Protein AF-A0A1F7LCF8-F1 (afdb_monomer)

Sequence (202 aa):
MRGAPRGGRGLGLRTGTALGVLGGIAIGLCLVAPVVAEPRGAYEELIQAPLRRLLAPCLLMAEQCQARGEHEATCRPRVERCIRDIEEQAKEQALREMEKEDPGARRTMEAIEAQSACTQGILDCIRAAPEQDRPRAFGPCVTAARTCPLGPPGSGPSNCCPRACIEAFQVLAQQGTDAQEAFARVFLRDPGCFPGVPRPPR

Secondary structure (DSSP, 8-state):
-----------------SSSSHHHHHHHTSTT--S--S-HHHHHHHHHHHHHHHHHHHHHHHHHHHHTT--HHHHHHHHHHHHHHHHHHHHHHHHHHHHHH-TTHHHHHHHHHHHHHHHHHHHHHHHHS-GGGHHHHHHHHHHHSPBPPSSSTT-S-SS-B-HHHHHHHHHHHHTT--HHHHHIIIIII-GGGSTTSPPPP-

Radius of gyration: 26.49 Å; Cα contacts (8 Å, |Δi|>4): 139; chains: 1; bounding box: 103×37×55 Å

Mean predicted aligned error: 14.31 Å

pLDDT: mean 75.73, std 20.04, range [36.0, 97.38]

Structure (mmCIF, N/CA/C/O backbone):
data_AF-A0A1F7LCF8-F1
#
_entry.id   AF-A0A1F7LCF8-F1
#
loop_
_atom_site.group_PDB
_atom_site.id
_atom_site.type_symbol
_atom_site.label_atom_id
_atom_site.label_alt_id
_atom_site.label_comp_id
_atom_site.label_asym_id
_atom_site.label_entity_id
_atom_site.label_seq_id
_atom_site.pdbx_PDB_ins_code
_atom_site.Cartn_x
_atom_site.Cartn_y
_atom_site.Cartn_z
_atom_site.occupancy
_atom_site.B_iso_or_equiv
_atom_site.auth_seq_id
_atom_site.auth_comp_id
_atom_site.auth_asym_id
_atom_site.auth_atom_id
_atom_site.pdbx_PDB_model_num
ATOM 1 N N . MET A 1 1 ? 84.976 5.941 -0.583 1.00 39.41 1 MET A N 1
ATOM 2 C CA . MET A 1 1 ? 84.734 4.648 -1.266 1.00 39.41 1 MET A CA 1
ATOM 3 C C . MET A 1 1 ? 83.239 4.354 -1.155 1.00 39.41 1 MET A C 1
ATOM 5 O O . MET A 1 1 ? 82.750 4.302 -0.043 1.00 39.41 1 MET A O 1
ATOM 9 N N . ARG A 1 2 ? 82.474 4.648 -2.214 1.00 43.50 2 ARG A N 1
ATOM 10 C CA . ARG A 1 2 ? 81.802 3.705 -3.143 1.00 43.50 2 ARG A CA 1
ATOM 11 C C . ARG A 1 2 ? 80.577 2.965 -2.568 1.00 43.50 2 ARG A C 1
ATOM 13 O O . ARG A 1 2 ? 80.732 2.071 -1.752 1.00 43.50 2 ARG A O 1
ATOM 20 N N . GLY A 1 3 ? 79.424 3.264 -3.184 1.00 40.00 3 GLY A N 1
ATOM 21 C CA . GLY A 1 3 ? 78.274 2.369 -3.400 1.00 40.00 3 GLY A CA 1
ATOM 22 C C . GLY A 1 3 ? 77.046 2.691 -2.542 1.00 40.00 3 GLY A C 1
ATOM 23 O O . GLY A 1 3 ? 77.188 2.936 -1.357 1.00 40.00 3 GLY A O 1
ATOM 24 N N . ALA A 1 4 ? 75.803 2.689 -3.018 1.00 42.94 4 ALA A N 1
ATOM 25 C CA . ALA A 1 4 ? 75.164 2.582 -4.335 1.00 42.94 4 ALA A CA 1
ATOM 26 C C . ALA A 1 4 ? 73.657 2.900 -4.098 1.00 42.94 4 ALA A C 1
ATOM 28 O O . ALA A 1 4 ? 73.191 2.749 -2.965 1.00 42.94 4 ALA A O 1
ATOM 29 N N . PRO A 1 5 ? 72.874 3.332 -5.104 1.00 58.50 5 PRO A N 1
ATOM 30 C CA . PRO A 1 5 ? 71.493 3.779 -4.915 1.00 58.50 5 PRO A CA 1
ATOM 31 C C . PRO A 1 5 ? 70.491 2.611 -4.951 1.00 58.50 5 PRO A C 1
ATOM 33 O O . PRO A 1 5 ? 70.657 1.665 -5.718 1.00 58.50 5 PRO A O 1
ATOM 36 N N . ARG A 1 6 ? 69.407 2.695 -4.169 1.00 56.59 6 ARG A N 1
ATOM 37 C CA . ARG A 1 6 ? 68.248 1.790 -4.267 1.00 56.59 6 ARG A CA 1
ATOM 38 C C . ARG A 1 6 ? 67.059 2.529 -4.877 1.00 56.59 6 ARG A C 1
ATOM 40 O O . ARG A 1 6 ? 66.351 3.253 -4.187 1.00 56.59 6 ARG A O 1
ATOM 47 N N . GLY A 1 7 ? 66.852 2.326 -6.177 1.00 46.94 7 GLY A N 1
ATOM 48 C CA . GLY A 1 7 ? 65.593 2.607 -6.864 1.00 46.94 7 GLY A CA 1
ATOM 49 C C . GLY A 1 7 ? 64.784 1.317 -6.992 1.00 46.94 7 GLY A C 1
ATOM 50 O O . GLY A 1 7 ? 65.202 0.400 -7.693 1.00 46.94 7 GLY A O 1
ATOM 51 N N . GLY A 1 8 ? 63.645 1.239 -6.305 1.00 46.03 8 GLY A N 1
ATOM 52 C CA . GLY A 1 8 ? 62.677 0.152 -6.436 1.00 46.03 8 GLY A CA 1
ATOM 53 C C . GLY A 1 8 ? 61.446 0.641 -7.190 1.00 46.03 8 GLY A C 1
ATOM 54 O O . GLY A 1 8 ? 60.624 1.358 -6.629 1.00 46.03 8 GLY A O 1
ATOM 55 N N . ARG A 1 9 ? 61.327 0.264 -8.466 1.00 44.09 9 ARG A N 1
ATOM 56 C CA . ARG A 1 9 ? 60.089 0.381 -9.246 1.00 44.09 9 ARG A CA 1
ATOM 57 C C . ARG A 1 9 ? 59.198 -0.811 -8.900 1.00 44.09 9 ARG A C 1
ATOM 59 O O . ARG A 1 9 ? 59.500 -1.931 -9.297 1.00 44.09 9 ARG A O 1
ATOM 66 N N . GLY A 1 10 ? 58.116 -0.568 -8.167 1.00 40.91 10 GLY A N 1
ATOM 67 C CA . GLY A 1 10 ? 57.021 -1.522 -8.014 1.00 40.91 10 GLY A CA 1
ATOM 68 C C . GLY A 1 10 ? 56.043 -1.376 -9.176 1.00 40.91 10 GLY A C 1
ATOM 69 O O . GLY A 1 10 ? 55.250 -0.442 -9.196 1.00 40.91 10 GLY A O 1
ATOM 70 N N . LEU A 1 11 ? 56.123 -2.287 -10.146 1.00 48.28 11 LEU A N 1
ATOM 71 C CA . LEU A 1 11 ? 55.054 -2.573 -11.102 1.00 48.28 11 LEU A CA 1
ATOM 72 C C . LEU A 1 11 ? 54.145 -3.621 -10.462 1.00 48.28 11 LEU A C 1
ATOM 74 O O . LEU A 1 11 ? 54.564 -4.751 -10.223 1.00 48.28 11 LEU A O 1
ATOM 78 N N . GLY A 1 12 ? 52.905 -3.247 -10.183 1.00 44.41 12 GLY A N 1
ATOM 79 C CA . GLY A 1 12 ? 51.874 -4.167 -9.735 1.00 44.41 12 GLY A CA 1
ATOM 80 C C . GLY A 1 12 ? 50.502 -3.540 -9.920 1.00 44.41 12 GLY A C 1
ATOM 81 O O . GLY A 1 12 ? 50.365 -2.337 -9.725 1.00 44.41 12 GLY A O 1
ATOM 82 N N . LEU A 1 13 ? 49.520 -4.395 -10.233 1.00 41.12 13 LEU A N 1
ATOM 83 C CA . LEU A 1 13 ? 48.078 -4.137 -10.374 1.00 41.12 13 LEU A CA 1
ATOM 84 C C . LEU A 1 13 ? 47.678 -3.535 -11.739 1.00 41.12 13 LEU A C 1
ATOM 86 O O . LEU A 1 13 ? 48.217 -2.525 -12.155 1.00 41.12 13 LEU A O 1
ATOM 90 N N . ARG A 1 14 ? 46.706 -4.050 -12.500 1.00 40.97 14 ARG A N 1
ATOM 91 C CA . ARG A 1 14 ? 45.606 -4.992 -12.235 1.00 40.97 14 ARG A CA 1
ATOM 92 C C . ARG A 1 14 ? 45.087 -5.489 -13.592 1.00 40.97 14 ARG A C 1
ATOM 94 O O . ARG A 1 14 ? 44.523 -4.709 -14.348 1.00 40.97 14 ARG A O 1
ATOM 101 N N . THR A 1 15 ? 45.213 -6.778 -13.879 1.00 48.81 15 THR A N 1
ATOM 102 C CA . THR A 1 15 ? 44.327 -7.466 -14.827 1.00 48.81 15 THR A CA 1
ATOM 103 C C . THR A 1 15 ? 43.328 -8.249 -13.997 1.00 48.81 15 THR A C 1
ATOM 105 O O . THR A 1 15 ? 43.691 -9.245 -13.378 1.00 48.81 15 THR A O 1
ATOM 108 N N . GLY A 1 16 ? 42.087 -7.780 -13.938 1.00 49.88 16 GLY A N 1
ATOM 109 C CA . GLY A 1 16 ? 41.020 -8.541 -13.304 1.00 49.88 16 GLY A CA 1
ATOM 110 C C . GLY A 1 16 ? 39.904 -7.659 -12.785 1.00 49.88 16 GLY A C 1
ATOM 111 O O . GLY A 1 16 ? 39.959 -7.266 -11.631 1.00 49.88 16 GLY A O 1
ATOM 112 N N . THR A 1 17 ? 38.918 -7.389 -13.643 1.00 51.56 17 THR A N 1
ATOM 113 C CA . THR A 1 17 ? 37.492 -7.236 -13.293 1.00 51.56 17 THR A CA 1
ATOM 114 C C . THR A 1 17 ? 36.702 -6.955 -14.573 1.00 51.56 17 THR A C 1
ATOM 116 O O . THR A 1 17 ? 36.434 -5.810 -14.910 1.00 5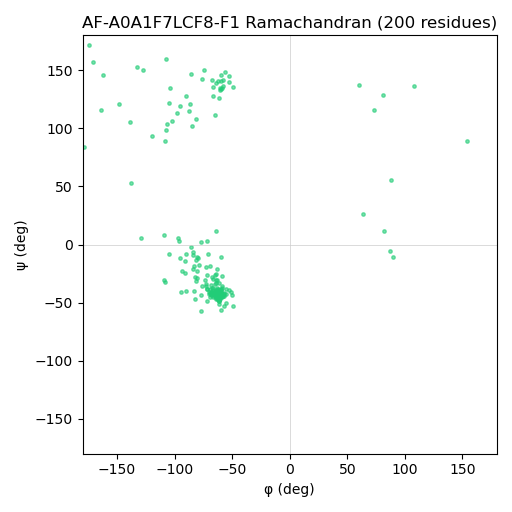1.56 17 THR A O 1
ATOM 119 N N . ALA A 1 18 ? 36.329 -8.008 -15.303 1.00 45.81 18 ALA A N 1
ATOM 120 C CA . ALA A 1 18 ? 35.316 -7.916 -16.365 1.00 45.81 18 ALA A CA 1
ATOM 121 C C . ALA A 1 18 ? 34.203 -8.977 -16.231 1.00 45.81 18 ALA A C 1
ATOM 123 O O . ALA A 1 18 ? 33.326 -9.057 -17.079 1.00 45.81 18 ALA A O 1
ATOM 124 N N . LEU A 1 19 ? 34.191 -9.768 -15.149 1.00 46.84 19 LEU A N 1
ATOM 125 C CA . LEU A 1 19 ? 33.213 -10.849 -14.933 1.00 46.84 19 LEU A CA 1
ATOM 126 C C . LEU A 1 19 ? 32.185 -10.565 -13.818 1.00 46.84 19 LEU A C 1
ATOM 128 O O . LEU A 1 19 ? 31.406 -11.442 -13.471 1.00 46.84 19 LEU A O 1
ATOM 132 N N . GLY A 1 20 ? 32.143 -9.348 -13.261 1.00 42.94 20 GLY A N 1
ATOM 133 C CA . GLY A 1 20 ? 31.268 -9.021 -12.122 1.00 42.94 20 GLY A CA 1
ATOM 134 C C . GLY A 1 20 ? 29.869 -8.484 -12.458 1.00 42.94 20 GLY A C 1
ATOM 135 O O . GLY A 1 20 ? 29.022 -8.429 -11.575 1.00 42.94 20 GLY A O 1
ATOM 136 N N . VAL A 1 21 ? 29.600 -8.069 -13.701 1.00 51.34 21 VAL A N 1
ATOM 137 C CA . VAL A 1 21 ? 28.415 -7.230 -13.996 1.00 51.34 21 VAL A CA 1
ATOM 138 C C . VAL A 1 21 ? 27.166 -8.045 -14.361 1.00 51.34 21 VAL A C 1
ATOM 140 O O . VAL A 1 21 ? 26.052 -7.609 -14.090 1.00 51.34 21 VAL A O 1
ATOM 143 N N . LEU A 1 22 ? 27.315 -9.275 -14.866 1.00 45.09 22 LEU A N 1
ATOM 144 C CA . LEU A 1 22 ? 26.160 -10.130 -15.185 1.00 45.09 22 LEU A CA 1
ATOM 145 C C . LEU A 1 22 ? 25.540 -10.819 -13.953 1.00 45.09 22 LEU A C 1
ATOM 147 O O . LEU A 1 22 ? 24.391 -11.243 -14.007 1.00 45.09 22 LEU A O 1
ATOM 151 N N . GLY A 1 23 ? 26.255 -10.887 -12.824 1.00 41.41 23 GLY A N 1
ATOM 152 C CA . GLY A 1 23 ? 25.745 -11.503 -11.592 1.00 41.41 23 GLY A CA 1
ATOM 153 C C . GLY A 1 23 ? 24.809 -10.610 -10.768 1.00 41.41 23 GLY A C 1
ATOM 154 O O . GLY A 1 23 ? 23.999 -11.122 -10.005 1.00 41.41 23 GLY A O 1
ATOM 155 N N . GLY A 1 24 ? 24.886 -9.282 -10.917 1.00 41.44 24 GLY A N 1
ATOM 156 C CA . GLY A 1 24 ? 24.138 -8.343 -10.069 1.00 41.44 24 GLY A CA 1
ATOM 157 C C . GLY A 1 24 ? 22.675 -8.137 -10.472 1.00 41.44 24 GLY A C 1
ATOM 158 O O . GLY A 1 24 ? 21.825 -7.928 -9.612 1.00 41.44 24 GLY A O 1
ATOM 159 N N . ILE A 1 25 ? 22.358 -8.237 -11.766 1.00 46.62 25 ILE A N 1
ATOM 160 C CA . ILE A 1 25 ? 21.005 -7.951 -12.279 1.00 46.62 25 ILE A CA 1
ATOM 161 C C . ILE A 1 25 ? 20.057 -9.145 -12.062 1.00 46.62 25 ILE A C 1
ATOM 163 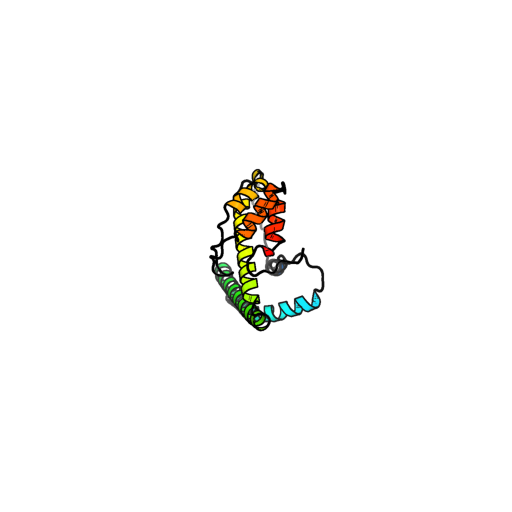O O . ILE A 1 25 ? 18.868 -8.952 -11.823 1.00 46.62 25 ILE A O 1
ATOM 167 N N . ALA A 1 26 ? 20.577 -10.377 -12.030 1.00 43.44 26 ALA A N 1
ATOM 168 C CA . ALA A 1 26 ? 19.773 -11.574 -11.759 1.00 43.44 26 ALA A CA 1
ATOM 169 C C . ALA A 1 26 ? 19.310 -11.684 -10.289 1.00 43.44 26 ALA A C 1
ATOM 171 O O . ALA A 1 26 ? 18.271 -12.278 -10.009 1.00 43.44 26 ALA A O 1
ATOM 172 N N . ILE A 1 27 ? 20.047 -11.089 -9.344 1.00 47.47 27 ILE A N 1
ATOM 173 C CA . ILE A 1 27 ? 19.751 -11.196 -7.905 1.00 47.47 27 ILE A CA 1
ATOM 174 C C . ILE A 1 27 ? 18.669 -10.187 -7.476 1.00 47.47 27 ILE A C 1
ATOM 176 O O . ILE A 1 27 ? 17.884 -10.474 -6.573 1.00 47.47 27 ILE A O 1
ATOM 180 N N . GLY A 1 28 ? 18.555 -9.045 -8.165 1.00 40.22 28 GLY A N 1
ATOM 181 C CA . GLY A 1 28 ? 17.543 -8.023 -7.871 1.00 40.22 28 GLY A CA 1
ATOM 182 C C . GLY A 1 28 ? 16.098 -8.461 -8.146 1.00 40.22 28 GLY A C 1
ATOM 183 O O . GLY A 1 28 ? 15.195 -8.038 -7.431 1.00 40.22 28 GLY A O 1
ATOM 184 N N . LEU A 1 29 ? 15.872 -9.357 -9.116 1.00 43.84 29 LEU A N 1
ATOM 185 C CA . LEU A 1 29 ? 14.530 -9.863 -9.438 1.00 43.84 29 LEU A CA 1
ATOM 186 C C . LEU A 1 29 ? 14.039 -10.986 -8.500 1.00 43.84 29 LEU A C 1
ATOM 188 O O . LEU A 1 29 ? 12.864 -11.336 -8.542 1.00 43.84 29 LEU A O 1
ATOM 192 N N . CYS A 1 30 ? 14.904 -11.556 -7.652 1.00 42.00 30 CYS A N 1
ATOM 193 C CA . CYS A 1 30 ? 14.557 -12.717 -6.819 1.00 42.00 30 CYS A CA 1
ATOM 194 C C . CYS A 1 30 ? 14.102 -12.369 -5.388 1.00 42.00 30 CYS A C 1
ATOM 196 O O . CYS A 1 30 ? 13.599 -13.243 -4.687 1.00 42.00 30 CYS A O 1
ATOM 198 N N . LEU A 1 31 ? 14.270 -11.127 -4.920 1.00 42.22 31 LEU A N 1
ATOM 199 C CA . LEU A 1 31 ? 14.125 -10.796 -3.490 1.00 42.22 31 LEU A CA 1
ATOM 200 C C . LEU A 1 31 ? 12.750 -10.256 -3.058 1.00 42.22 31 LEU A C 1
ATOM 202 O O . LEU A 1 31 ? 12.568 -9.972 -1.878 1.00 42.22 31 LEU A O 1
ATOM 206 N N . VAL A 1 32 ? 11.760 -10.175 -3.955 1.00 45.75 32 VAL A N 1
ATOM 207 C CA . VAL A 1 32 ? 10.380 -9.760 -3.598 1.00 45.75 32 VAL A CA 1
ATOM 208 C C . VAL A 1 32 ? 9.440 -10.956 -3.359 1.00 45.75 32 VAL A C 1
ATOM 210 O O . VAL A 1 32 ? 8.254 -10.775 -3.115 1.00 45.75 32 VAL A O 1
ATOM 213 N N . ALA A 1 33 ? 9.947 -12.193 -3.374 1.00 41.50 33 ALA A N 1
ATOM 214 C CA . ALA A 1 33 ? 9.134 -13.383 -3.125 1.00 41.50 33 ALA A CA 1
ATOM 215 C C . ALA A 1 33 ? 9.616 -14.175 -1.899 1.00 41.50 33 ALA A C 1
ATOM 217 O O . ALA A 1 33 ? 10.441 -15.083 -2.028 1.00 41.50 33 ALA A O 1
ATOM 218 N N . PRO A 1 34 ? 9.045 -13.919 -0.710 1.00 44.09 34 PRO A N 1
ATOM 219 C CA . PRO A 1 34 ? 8.909 -14.999 0.253 1.00 44.09 34 PRO A CA 1
ATOM 220 C C . PRO A 1 34 ? 7.469 -15.156 0.771 1.00 44.09 34 PRO A C 1
ATOM 222 O O . PRO A 1 34 ? 6.732 -14.192 0.942 1.00 44.09 34 PRO A O 1
ATOM 225 N N . VAL A 1 35 ? 7.139 -16.407 1.116 1.00 38.56 35 VAL A N 1
ATOM 226 C CA . VAL A 1 35 ? 5.975 -16.863 1.908 1.00 38.56 35 VAL A CA 1
ATOM 227 C C . VAL A 1 35 ? 4.668 -17.161 1.151 1.00 38.56 35 VAL A C 1
ATOM 229 O O . VAL A 1 35 ? 3.614 -16.696 1.546 1.00 38.56 35 VAL A O 1
ATOM 232 N N . VAL A 1 36 ? 4.705 -18.044 0.145 1.00 36.31 36 VAL A N 1
ATOM 233 C CA . VAL A 1 36 ? 3.701 -19.124 -0.018 1.00 36.31 36 VAL A CA 1
ATOM 234 C C . VAL A 1 36 ? 4.420 -20.318 -0.658 1.00 36.31 36 VAL A C 1
ATOM 236 O O . VAL A 1 36 ? 5.044 -20.187 -1.713 1.00 36.31 36 VAL A O 1
ATOM 239 N N . ALA A 1 37 ? 4.419 -21.465 0.018 1.00 36.00 37 ALA A N 1
ATOM 240 C CA . ALA A 1 37 ? 4.994 -22.707 -0.486 1.00 36.00 37 ALA A CA 1
ATOM 241 C C . ALA A 1 37 ? 3.948 -23.464 -1.326 1.00 36.00 37 ALA A C 1
ATOM 243 O O . ALA A 1 37 ? 2.899 -23.806 -0.795 1.00 36.00 37 ALA A O 1
ATOM 244 N N . GLU A 1 38 ? 4.294 -23.707 -2.599 1.00 37.69 38 GLU A N 1
ATOM 245 C CA . GLU A 1 38 ? 3.667 -24.591 -3.610 1.00 37.69 38 GLU A CA 1
ATOM 246 C C . GLU A 1 38 ? 2.201 -24.323 -4.033 1.00 37.69 38 GLU A C 1
ATOM 248 O O . GLU A 1 38 ? 1.352 -24.051 -3.191 1.00 37.69 38 GLU A O 1
ATOM 253 N N . PRO A 1 39 ? 1.863 -24.397 -5.346 1.00 45.47 39 PRO A N 1
ATOM 254 C CA . PRO A 1 39 ? 2.581 -25.048 -6.449 1.00 45.47 39 PRO A CA 1
ATOM 255 C C . PRO A 1 39 ? 3.304 -24.043 -7.371 1.00 45.47 39 PRO A C 1
ATOM 257 O O . PRO A 1 39 ? 2.691 -23.164 -7.972 1.00 45.47 39 PRO A O 1
ATOM 260 N N . ARG A 1 40 ? 4.630 -24.184 -7.519 1.00 48.78 40 ARG A N 1
ATOM 261 C CA . ARG A 1 40 ? 5.483 -23.240 -8.275 1.00 48.78 40 ARG A CA 1
ATOM 262 C C . ARG A 1 40 ? 5.549 -23.466 -9.792 1.00 48.78 40 ARG A C 1
ATOM 264 O O . ARG A 1 40 ? 6.059 -22.609 -10.487 1.00 48.78 40 ARG A O 1
ATOM 271 N N . GLY A 1 41 ? 5.013 -24.556 -10.341 1.00 47.59 41 GLY A N 1
ATOM 272 C CA . GLY A 1 41 ? 5.133 -24.822 -11.787 1.00 47.59 41 GLY A CA 1
ATOM 273 C C . GLY A 1 41 ? 4.192 -23.981 -12.657 1.00 47.59 41 GLY A C 1
ATOM 274 O O . GLY A 1 41 ? 4.629 -23.239 -13.529 1.00 47.59 41 GLY A O 1
ATOM 275 N N . ALA A 1 42 ? 2.885 -24.075 -12.403 1.00 50.59 42 ALA A N 1
ATOM 276 C CA . ALA A 1 42 ? 1.876 -23.485 -13.288 1.00 50.59 42 ALA A CA 1
ATOM 277 C C . ALA A 1 42 ? 1.752 -21.961 -13.137 1.00 50.59 42 ALA A C 1
ATOM 279 O O . ALA A 1 42 ? 1.538 -21.259 -14.120 1.00 50.59 42 ALA A O 1
ATOM 280 N N . TYR A 1 43 ? 1.909 -21.439 -11.917 1.00 43.66 43 TYR A N 1
ATOM 281 C CA . TYR A 1 43 ? 1.790 -20.002 -11.651 1.00 43.66 43 TYR A CA 1
ATOM 282 C C . TYR A 1 43 ? 2.998 -19.222 -12.189 1.00 43.66 43 TYR A C 1
ATOM 284 O O . TYR A 1 43 ? 2.861 -18.107 -12.688 1.00 43.66 43 TYR A O 1
ATOM 292 N N . GLU A 1 44 ? 4.184 -19.835 -12.145 1.00 48.22 44 GLU A N 1
ATOM 293 C CA . GLU A 1 44 ? 5.409 -19.245 -12.674 1.00 48.22 44 GLU A CA 1
ATOM 294 C C . GLU A 1 44 ? 5.392 -19.222 -14.211 1.00 48.22 44 GLU A C 1
ATOM 296 O O . GLU A 1 44 ? 5.747 -18.202 -14.795 1.00 48.22 44 GLU A O 1
ATOM 301 N N . GLU A 1 45 ? 4.863 -20.255 -14.879 1.00 51.53 45 GLU A N 1
ATOM 302 C CA . GLU A 1 45 ? 4.659 -20.237 -16.337 1.00 51.53 45 GLU A CA 1
ATOM 303 C C . GLU A 1 45 ? 3.571 -19.246 -16.783 1.00 51.53 45 GLU A C 1
ATOM 305 O O . GLU A 1 45 ? 3.786 -18.499 -17.743 1.00 51.53 45 GLU A O 1
ATOM 310 N N . LEU A 1 46 ? 2.433 -19.185 -16.072 1.00 50.31 46 LEU A N 1
ATOM 311 C CA . LEU A 1 46 ? 1.342 -18.258 -16.399 1.00 50.31 46 LEU A CA 1
ATOM 312 C C . LEU A 1 46 ? 1.753 -16.788 -16.257 1.00 50.31 46 LEU A C 1
ATOM 314 O O . LEU A 1 46 ? 1.265 -15.956 -17.017 1.00 50.31 46 LEU A O 1
ATOM 318 N N . ILE A 1 47 ? 2.641 -16.461 -15.314 1.00 55.75 47 ILE A N 1
ATOM 319 C CA . ILE A 1 47 ? 3.065 -15.078 -15.063 1.00 55.75 47 ILE A CA 1
ATOM 320 C C . ILE A 1 47 ? 4.353 -14.729 -15.818 1.00 55.75 47 ILE A C 1
ATOM 322 O O . ILE A 1 47 ? 4.442 -13.645 -16.396 1.00 55.75 47 ILE A O 1
ATOM 326 N N . GLN A 1 48 ? 5.352 -15.618 -15.888 1.00 60.84 48 GLN A N 1
ATOM 327 C CA . GLN A 1 48 ? 6.637 -15.283 -16.521 1.00 60.84 48 GLN A CA 1
ATOM 328 C C . GLN A 1 48 ? 6.561 -15.204 -18.047 1.00 60.84 48 GLN A C 1
ATOM 330 O O . GLN A 1 48 ? 7.249 -14.369 -18.640 1.00 60.84 48 GLN A O 1
ATOM 335 N N . ALA A 1 49 ? 5.760 -16.047 -18.706 1.00 64.25 49 ALA A N 1
ATOM 336 C CA . ALA A 1 49 ? 5.650 -16.040 -20.166 1.00 64.25 49 ALA A CA 1
ATOM 337 C C . ALA A 1 49 ? 5.112 -14.704 -20.732 1.00 64.25 49 ALA A C 1
ATOM 339 O O . ALA A 1 49 ? 5.748 -14.155 -21.642 1.00 64.25 49 ALA A O 1
ATOM 340 N N . PRO A 1 50 ? 4.006 -14.128 -20.215 1.00 73.69 50 PRO A N 1
ATOM 341 C CA . PRO A 1 50 ? 3.547 -12.814 -20.658 1.00 73.69 50 PRO A CA 1
ATOM 342 C C . PRO A 1 50 ? 4.495 -11.696 -20.220 1.00 73.69 50 PRO A C 1
ATOM 344 O O . PRO A 1 50 ? 4.791 -10.816 -21.027 1.00 73.69 50 PRO A O 1
ATOM 347 N N . LEU A 1 51 ? 5.062 -11.766 -19.009 1.00 72.50 51 LEU A N 1
ATOM 348 C CA . LEU A 1 51 ? 5.983 -10.738 -18.520 1.00 72.50 51 LEU A CA 1
ATOM 349 C C . LEU A 1 51 ? 7.247 -10.633 -19.388 1.00 72.50 51 LEU A C 1
ATOM 351 O O . LEU A 1 51 ? 7.675 -9.534 -19.728 1.00 72.50 51 LEU A O 1
ATOM 355 N N . ARG A 1 52 ? 7.818 -11.761 -19.834 1.00 78.50 52 ARG A N 1
ATOM 356 C CA . ARG A 1 52 ? 8.976 -11.762 -20.748 1.00 78.50 52 ARG A CA 1
ATOM 357 C C . ARG A 1 52 ? 8.661 -11.130 -22.101 1.00 78.50 52 ARG A C 1
ATOM 359 O O . ARG A 1 52 ? 9.504 -10.419 -22.641 1.00 78.50 52 ARG A O 1
ATOM 366 N N . ARG A 1 53 ? 7.465 -11.374 -22.650 1.00 85.19 53 ARG A N 1
ATOM 367 C CA . ARG A 1 53 ? 7.034 -10.741 -23.909 1.00 85.19 53 ARG A CA 1
ATOM 368 C C . ARG A 1 53 ? 6.860 -9.238 -23.740 1.00 85.19 53 ARG A C 1
ATOM 370 O O . ARG A 1 53 ? 7.288 -8.486 -24.608 1.00 85.19 53 ARG A O 1
ATOM 377 N N . LEU A 1 54 ? 6.278 -8.822 -22.620 1.00 85.75 54 LEU A N 1
ATOM 378 C CA . LEU A 1 54 ? 6.070 -7.416 -22.301 1.00 85.75 54 LEU A CA 1
ATOM 379 C C . LEU A 1 54 ? 7.393 -6.681 -22.050 1.00 85.75 54 LEU A C 1
ATOM 381 O O . LEU A 1 54 ? 7.541 -5.559 -22.507 1.00 85.75 54 LEU A O 1
ATOM 385 N N . LEU A 1 55 ? 8.379 -7.318 -21.410 1.00 90.25 55 LEU A N 1
ATOM 386 C CA . LEU A 1 55 ? 9.688 -6.717 -21.111 1.00 90.25 55 LEU A CA 1
ATOM 387 C C . LEU A 1 55 ? 10.684 -6.734 -22.282 1.00 90.25 55 LEU A C 1
ATOM 389 O O . LEU A 1 55 ? 11.696 -6.029 -22.231 1.00 90.25 55 LEU A O 1
ATOM 393 N N . ALA A 1 56 ? 10.420 -7.505 -23.343 1.00 92.94 56 ALA A N 1
ATOM 394 C CA . ALA A 1 56 ? 11.314 -7.625 -24.498 1.00 92.94 56 ALA A CA 1
ATOM 395 C C . ALA A 1 56 ? 11.755 -6.271 -25.107 1.00 92.94 56 ALA A C 1
ATOM 397 O O . ALA A 1 56 ? 12.945 -6.124 -25.394 1.00 92.94 56 ALA A O 1
ATOM 398 N N . PRO A 1 57 ? 10.885 -5.246 -25.248 1.00 92.88 57 PRO A N 1
ATOM 399 C CA . PRO A 1 57 ? 11.291 -3.929 -25.742 1.00 92.88 57 PRO A CA 1
ATOM 400 C C . PRO A 1 57 ? 12.303 -3.217 -24.832 1.00 92.88 57 PRO A C 1
ATOM 402 O O . PRO A 1 57 ? 13.224 -2.568 -25.331 1.00 92.88 57 PRO A O 1
ATOM 405 N N . CYS A 1 58 ? 12.179 -3.352 -23.506 1.00 94.00 58 CYS A N 1
ATOM 406 C CA . CYS A 1 58 ? 13.121 -2.730 -22.570 1.00 94.00 58 CYS A CA 1
ATOM 407 C C . CYS A 1 58 ? 14.478 -3.426 -22.580 1.00 94.00 58 CYS A C 1
ATOM 409 O O . CYS A 1 58 ? 15.506 -2.752 -22.513 1.00 94.00 58 CYS A O 1
ATOM 411 N N . LEU A 1 59 ? 14.485 -4.757 -22.697 1.00 92.56 59 LEU A N 1
ATOM 412 C CA . LEU A 1 59 ? 15.715 -5.534 -22.838 1.00 92.56 59 LEU A CA 1
ATOM 413 C C . LEU A 1 59 ? 16.448 -5.157 -24.127 1.00 92.56 59 LEU A C 1
ATOM 415 O O . LEU A 1 59 ? 17.633 -4.840 -24.078 1.00 92.56 59 LEU A O 1
ATOM 419 N N . LEU A 1 60 ? 15.726 -5.066 -25.247 1.00 94.81 60 LEU A N 1
ATOM 420 C CA . LEU A 1 60 ? 16.299 -4.626 -26.517 1.00 94.81 60 LEU A CA 1
ATOM 421 C C . LEU A 1 60 ? 16.877 -3.205 -26.420 1.00 94.81 60 LEU A C 1
ATOM 423 O O . LEU A 1 60 ? 17.936 -2.919 -26.973 1.00 94.81 60 LEU A O 1
ATOM 427 N N . MET A 1 61 ? 16.210 -2.301 -25.698 1.00 93.56 61 MET A N 1
ATOM 428 C CA . MET A 1 61 ? 16.731 -0.952 -25.469 1.00 93.56 61 MET A CA 1
ATOM 429 C C . MET A 1 61 ? 18.021 -0.966 -24.635 1.00 93.56 61 MET A C 1
ATOM 431 O O . MET A 1 61 ? 18.952 -0.224 -24.953 1.00 93.56 61 MET A O 1
ATOM 435 N N . ALA A 1 62 ? 18.103 -1.815 -23.609 1.00 91.88 62 ALA A N 1
ATOM 436 C CA . ALA A 1 62 ? 19.319 -1.986 -22.818 1.00 91.88 62 ALA A CA 1
ATOM 437 C C . ALA A 1 62 ? 20.482 -2.524 -23.676 1.00 91.88 62 ALA A C 1
ATOM 439 O O . ALA A 1 62 ? 21.586 -1.978 -23.628 1.00 91.88 62 ALA A O 1
ATOM 440 N N . GLU A 1 63 ? 20.221 -3.521 -24.528 1.00 93.69 63 GLU A N 1
ATOM 441 C CA . GLU A 1 63 ? 21.204 -4.058 -25.479 1.00 93.69 63 GLU A CA 1
ATOM 442 C C . GLU A 1 63 ? 21.678 -2.990 -26.475 1.00 93.69 63 GLU A C 1
ATOM 444 O O . GLU A 1 63 ? 22.874 -2.874 -26.746 1.00 93.69 63 GLU A O 1
ATOM 449 N N . GLN A 1 64 ? 20.768 -2.152 -26.985 1.00 94.75 64 GLN A N 1
ATOM 450 C CA . GLN A 1 64 ? 21.115 -1.058 -27.896 1.00 94.75 64 GLN A CA 1
ATOM 451 C C . GLN A 1 64 ? 21.991 0.007 -27.233 1.00 94.75 64 GLN A C 1
ATOM 453 O O . GLN A 1 64 ? 22.935 0.487 -27.864 1.00 94.75 64 GLN A O 1
ATOM 458 N N . CYS A 1 65 ? 21.717 0.375 -25.979 1.00 92.88 65 CYS A N 1
ATOM 459 C CA . CYS A 1 65 ? 22.594 1.278 -25.236 1.00 92.88 65 CYS A CA 1
ATOM 460 C C . CYS A 1 65 ? 24.006 0.700 -25.103 1.00 92.88 65 CYS A C 1
ATOM 462 O O . CYS A 1 65 ? 24.991 1.405 -25.328 1.00 92.88 65 CYS A O 1
ATOM 464 N N . GLN A 1 66 ? 24.101 -0.590 -24.759 1.00 92.50 66 GLN A N 1
ATOM 465 C CA . GLN A 1 66 ? 25.377 -1.279 -24.599 1.00 92.50 66 GLN A CA 1
ATOM 466 C C . GLN A 1 66 ? 26.141 -1.346 -25.927 1.00 92.50 66 GLN A C 1
ATOM 468 O O . GLN A 1 66 ? 27.328 -1.031 -25.964 1.00 92.50 66 GLN A O 1
ATOM 473 N N . ALA A 1 67 ? 25.460 -1.675 -27.028 1.00 94.50 67 ALA A N 1
ATOM 474 C CA . ALA A 1 67 ? 26.051 -1.717 -28.365 1.00 94.50 67 ALA A CA 1
ATOM 475 C C . ALA A 1 67 ? 26.559 -0.343 -28.841 1.00 94.50 67 ALA A C 1
ATOM 477 O O . ALA A 1 67 ? 27.531 -0.268 -29.590 1.00 94.50 67 ALA A O 1
ATOM 478 N N . ARG A 1 68 ? 25.927 0.749 -28.392 1.00 95.38 68 ARG A N 1
ATOM 479 C CA . ARG A 1 68 ? 26.333 2.132 -28.698 1.00 95.38 68 ARG A CA 1
ATOM 480 C C . ARG A 1 68 ? 27.432 2.672 -27.782 1.00 95.38 68 ARG A C 1
ATOM 482 O O . ARG A 1 68 ? 27.905 3.781 -28.015 1.00 95.38 68 ARG A O 1
ATOM 489 N N . GLY A 1 69 ? 27.825 1.926 -26.747 1.00 94.38 69 GLY A N 1
ATOM 490 C CA . GLY A 1 69 ? 28.754 2.412 -25.728 1.00 94.38 69 GLY A CA 1
ATOM 491 C C . GLY A 1 69 ? 28.202 3.600 -24.932 1.00 94.38 69 GLY A C 1
ATOM 492 O O . GLY A 1 69 ? 28.979 4.423 -24.450 1.00 94.38 69 GLY A O 1
ATOM 493 N N . GLU A 1 70 ? 26.873 3.725 -24.815 1.00 93.56 70 GLU A N 1
ATOM 494 C CA . GLU A 1 70 ? 26.260 4.776 -24.000 1.00 93.56 70 GLU A CA 1
ATOM 495 C C . GLU A 1 70 ? 26.632 4.573 -22.523 1.00 93.56 70 GLU A C 1
ATOM 497 O O . GLU A 1 70 ? 26.633 3.454 -22.005 1.00 93.56 70 GLU A O 1
ATOM 502 N N . HIS A 1 71 ? 26.933 5.667 -21.820 1.00 92.69 71 HIS A N 1
ATOM 503 C CA . HIS A 1 71 ? 27.201 5.606 -20.388 1.00 92.69 71 HIS A CA 1
ATOM 504 C C . HIS A 1 71 ? 25.975 5.103 -19.619 1.00 92.69 71 HIS A C 1
ATOM 506 O O . HIS A 1 71 ? 24.838 5.508 -19.879 1.00 92.69 71 HIS A O 1
ATOM 512 N N . GLU A 1 72 ? 26.225 4.281 -18.602 1.00 90.50 72 GLU A N 1
ATOM 513 C CA . GLU A 1 72 ? 25.191 3.694 -17.746 1.00 90.50 72 GLU A CA 1
ATOM 514 C C . GLU A 1 72 ? 24.248 4.749 -17.148 1.00 90.50 72 GLU A C 1
ATOM 516 O O . GLU A 1 72 ? 23.035 4.550 -17.127 1.00 90.50 72 GLU A O 1
ATOM 521 N N . ALA A 1 73 ? 24.787 5.905 -16.746 1.00 92.94 73 ALA A N 1
ATOM 522 C CA . ALA A 1 73 ? 24.017 7.023 -16.200 1.00 92.94 73 ALA A CA 1
ATOM 523 C C . ALA A 1 73 ? 22.947 7.568 -17.168 1.00 92.94 73 ALA A C 1
ATOM 525 O O . ALA A 1 73 ? 21.931 8.096 -16.724 1.00 92.94 73 ALA A O 1
ATOM 526 N N . THR A 1 74 ? 23.151 7.418 -18.479 1.00 92.69 74 THR A N 1
ATOM 527 C CA . THR A 1 74 ? 22.208 7.857 -19.515 1.00 92.69 74 THR A CA 1
ATOM 528 C C . THR A 1 74 ? 21.216 6.754 -19.874 1.00 92.69 74 THR A C 1
ATOM 530 O O . THR A 1 74 ? 20.029 7.025 -20.069 1.00 92.69 74 THR A O 1
ATOM 533 N N . CYS A 1 75 ? 21.676 5.503 -19.950 1.00 93.50 75 CYS A N 1
ATOM 534 C CA . CYS A 1 75 ? 20.817 4.395 -20.359 1.00 93.50 75 CYS A CA 1
ATOM 535 C C . CYS A 1 75 ? 19.869 3.927 -19.247 1.00 93.50 75 CYS A C 1
ATOM 537 O O . CYS A 1 75 ? 18.680 3.714 -19.496 1.00 93.50 75 CYS A O 1
ATOM 539 N N . ARG A 1 76 ? 20.366 3.811 -18.009 1.00 93.31 76 ARG A N 1
ATOM 540 C CA . ARG A 1 76 ? 19.600 3.313 -16.859 1.00 93.31 76 ARG A CA 1
ATOM 541 C C . ARG A 1 76 ? 18.230 3.997 -16.694 1.00 93.31 76 ARG A C 1
ATOM 543 O O . ARG A 1 76 ? 17.235 3.276 -16.697 1.00 93.31 76 ARG A O 1
ATOM 550 N N . PRO A 1 77 ? 18.111 5.340 -16.642 1.00 95.56 77 PRO A N 1
ATOM 551 C CA . PRO A 1 77 ? 16.809 5.983 -16.446 1.00 95.56 77 PRO A CA 1
ATOM 552 C C . PRO A 1 77 ? 15.821 5.739 -17.599 1.00 95.56 77 PRO A C 1
ATOM 554 O O . PRO A 1 77 ? 14.609 5.788 -17.384 1.00 95.56 77 PRO A O 1
ATOM 557 N N . ARG A 1 78 ? 16.308 5.473 -18.822 1.00 94.56 78 ARG A N 1
ATOM 558 C CA . ARG A 1 78 ? 15.455 5.126 -19.971 1.00 94.56 78 ARG A CA 1
ATOM 559 C C . ARG A 1 78 ? 14.887 3.721 -19.809 1.00 94.56 78 ARG A C 1
ATOM 561 O O . ARG A 1 78 ? 13.681 3.549 -19.949 1.00 94.56 78 ARG A O 1
ATOM 568 N N . VAL A 1 79 ? 15.736 2.748 -19.476 1.00 92.88 79 VAL A N 1
ATOM 569 C CA . VAL A 1 79 ? 15.325 1.356 -19.224 1.00 92.88 79 VAL A CA 1
ATOM 570 C C . VAL A 1 79 ? 14.356 1.286 -18.050 1.00 92.88 79 VAL A C 1
ATOM 572 O O . VAL A 1 79 ? 13.294 0.690 -18.184 1.00 92.88 79 VAL A O 1
ATOM 575 N N . GLU A 1 80 ? 14.649 1.975 -16.948 1.00 92.31 80 GLU A N 1
ATOM 576 C CA . GLU A 1 80 ? 13.743 2.056 -15.799 1.00 92.31 80 GLU A CA 1
ATOM 577 C C . GLU A 1 80 ? 12.389 2.676 -16.158 1.00 92.31 80 GLU A C 1
ATOM 579 O O . GLU A 1 80 ? 11.356 2.211 -15.685 1.00 92.31 80 GLU A O 1
ATOM 584 N N . ARG A 1 81 ? 12.365 3.719 -17.000 1.00 95.50 81 ARG A N 1
ATOM 585 C CA . ARG A 1 81 ? 11.104 4.297 -17.485 1.00 95.50 81 ARG A CA 1
ATOM 586 C C . ARG A 1 81 ? 10.317 3.292 -18.323 1.00 95.50 81 ARG A C 1
ATOM 588 O O . ARG A 1 81 ? 9.141 3.113 -18.059 1.00 95.50 81 ARG A O 1
ATOM 595 N N . CYS A 1 82 ? 10.974 2.612 -19.260 1.00 94.94 82 CYS A N 1
ATOM 596 C CA . CYS A 1 82 ? 10.344 1.582 -20.084 1.00 94.94 82 CYS A CA 1
ATOM 597 C C . CYS A 1 82 ? 9.726 0.463 -19.234 1.00 94.94 82 CYS A C 1
ATOM 599 O O . CYS A 1 82 ? 8.594 0.063 -19.486 1.00 94.94 82 CYS A O 1
ATOM 601 N N . ILE A 1 83 ? 10.444 -0.009 -18.207 1.00 90.88 83 ILE A N 1
ATOM 602 C CA . ILE A 1 83 ? 9.939 -1.044 -17.296 1.00 90.88 83 ILE A CA 1
ATOM 603 C C . ILE A 1 83 ? 8.682 -0.544 -16.578 1.00 90.88 83 ILE A C 1
ATOM 605 O O . ILE A 1 83 ? 7.666 -1.229 -16.625 1.00 90.88 83 ILE A O 1
ATOM 609 N N . ARG A 1 84 ? 8.716 0.669 -16.004 1.00 89.38 84 ARG A N 1
ATOM 610 C CA . ARG A 1 84 ? 7.544 1.267 -15.340 1.00 89.38 84 ARG A CA 1
ATOM 611 C C . ARG A 1 84 ? 6.342 1.407 -16.274 1.00 89.38 84 ARG A C 1
ATOM 613 O O . ARG A 1 84 ? 5.225 1.109 -15.870 1.00 89.38 84 ARG A O 1
ATOM 620 N N . ASP A 1 85 ? 6.564 1.834 -17.517 1.00 91.06 85 ASP A N 1
ATOM 621 C CA . ASP A 1 85 ? 5.487 1.992 -18.500 1.00 91.06 85 ASP A CA 1
ATOM 622 C C . ASP A 1 85 ? 4.835 0.635 -18.837 1.00 91.06 85 ASP A C 1
ATOM 624 O O . ASP A 1 85 ? 3.615 0.540 -18.962 1.00 91.06 85 ASP A O 1
ATOM 628 N N . ILE A 1 86 ? 5.634 -0.433 -18.943 1.00 88.44 86 ILE A N 1
ATOM 629 C CA . ILE A 1 86 ? 5.141 -1.799 -19.172 1.00 88.44 86 ILE A CA 1
ATOM 630 C C . ILE A 1 86 ? 4.412 -2.364 -17.954 1.00 88.44 86 ILE A C 1
ATOM 632 O O . ILE A 1 86 ? 3.382 -3.017 -18.120 1.00 88.44 86 ILE A O 1
ATOM 636 N N . GLU A 1 87 ? 4.915 -2.123 -16.745 1.00 85.31 87 GLU A N 1
ATOM 637 C CA . GLU A 1 87 ? 4.238 -2.519 -15.506 1.00 85.31 87 GLU A CA 1
ATOM 638 C C . GLU A 1 87 ? 2.853 -1.870 -15.407 1.00 85.31 87 GLU A C 1
ATOM 640 O O . GLU A 1 87 ? 1.873 -2.559 -15.117 1.00 85.31 87 GLU A O 1
ATOM 645 N N . GLU A 1 88 ? 2.747 -0.579 -15.731 1.00 86.25 88 GLU A N 1
ATOM 646 C CA . GLU A 1 88 ? 1.474 0.146 -15.720 1.00 86.25 88 GLU A CA 1
ATOM 647 C C . GLU A 1 88 ? 0.498 -0.395 -16.778 1.00 86.25 88 GLU A C 1
ATOM 649 O O . GLU A 1 88 ? -0.670 -0.647 -16.478 1.00 86.25 88 GLU A O 1
ATOM 654 N N . GLN A 1 89 ? 0.975 -0.675 -17.997 1.00 86.44 89 GLN A N 1
ATOM 655 C CA . GLN A 1 89 ? 0.155 -1.294 -19.047 1.00 86.44 89 GLN A CA 1
ATOM 656 C C . GLN A 1 89 ? -0.336 -2.692 -18.657 1.00 86.44 89 GLN A C 1
ATOM 658 O O . GLN A 1 89 ? -1.502 -3.027 -18.875 1.00 86.44 89 GLN A O 1
ATOM 663 N N . ALA A 1 90 ? 0.541 -3.512 -18.073 1.00 82.81 90 ALA A N 1
ATOM 664 C CA . ALA A 1 90 ? 0.195 -4.853 -17.622 1.00 82.81 90 ALA A CA 1
ATOM 665 C C . ALA A 1 90 ? -0.864 -4.807 -16.513 1.00 82.81 90 ALA A C 1
ATOM 667 O O . ALA A 1 90 ? -1.827 -5.575 -16.546 1.00 82.81 90 ALA A O 1
ATOM 668 N N . LYS A 1 91 ? -0.717 -3.872 -15.567 1.00 81.06 91 LYS A N 1
ATOM 669 C CA . LYS A 1 91 ? -1.687 -3.629 -14.498 1.00 81.06 91 LYS A CA 1
ATOM 670 C C . LYS A 1 91 ? -3.044 -3.206 -15.060 1.00 81.06 91 LYS A C 1
ATOM 672 O O . LYS A 1 91 ? -4.064 -3.763 -14.660 1.00 81.06 91 LYS A O 1
ATOM 677 N N . GLU A 1 92 ? -3.068 -2.272 -16.009 1.00 84.75 92 GLU A N 1
ATOM 678 C CA . GLU A 1 92 ? -4.310 -1.814 -16.637 1.00 84.75 92 GLU A CA 1
ATOM 679 C C . GLU A 1 92 ? -5.000 -2.941 -17.421 1.00 84.75 92 GLU A C 1
ATOM 681 O O . GLU A 1 92 ? -6.218 -3.109 -17.337 1.00 84.75 92 GLU A O 1
ATOM 686 N N . GLN A 1 93 ? -4.237 -3.756 -18.151 1.00 84.56 93 GLN A N 1
ATOM 687 C CA . GLN A 1 93 ? -4.786 -4.896 -18.880 1.00 84.56 93 GLN A CA 1
ATOM 688 C C . GLN A 1 93 ? -5.355 -5.957 -17.930 1.00 84.56 93 GLN A C 1
ATOM 690 O O . GLN A 1 93 ? -6.465 -6.438 -18.156 1.00 84.56 93 GLN A O 1
ATOM 695 N N . ALA A 1 94 ? -4.638 -6.289 -16.854 1.00 78.06 94 ALA A N 1
ATOM 696 C CA . ALA A 1 94 ? -5.116 -7.222 -15.838 1.00 78.06 94 ALA A CA 1
ATOM 697 C C . ALA A 1 94 ? -6.409 -6.721 -15.180 1.00 78.06 94 ALA A C 1
ATOM 699 O O . ALA A 1 94 ? -7.365 -7.481 -15.060 1.00 78.06 94 ALA A O 1
ATOM 700 N N . LEU A 1 95 ? -6.476 -5.430 -14.838 1.00 76.69 95 LEU A N 1
ATOM 701 C CA . LEU A 1 95 ? -7.685 -4.798 -14.308 1.00 76.69 95 LEU A CA 1
ATOM 702 C C . LEU A 1 95 ? -8.873 -4.932 -15.262 1.00 76.69 95 LEU A C 1
ATOM 704 O O . LEU A 1 95 ? -9.965 -5.276 -14.822 1.00 76.69 95 LEU A O 1
ATOM 708 N N . ARG A 1 96 ? -8.664 -4.705 -16.563 1.00 81.75 96 ARG A N 1
ATOM 709 C CA . ARG A 1 96 ? -9.722 -4.847 -17.575 1.00 81.75 96 ARG A CA 1
ATOM 710 C C . ARG A 1 96 ? -10.222 -6.283 -17.696 1.00 81.75 96 ARG A C 1
ATOM 712 O O . ARG A 1 96 ? -11.420 -6.475 -17.860 1.00 81.75 96 ARG A O 1
ATOM 719 N N . GLU A 1 97 ? -9.338 -7.279 -17.651 1.00 81.38 97 GLU A N 1
ATOM 720 C CA . GLU A 1 97 ? -9.762 -8.686 -17.683 1.00 81.38 97 GLU A CA 1
ATOM 721 C C . GLU A 1 97 ? -10.495 -9.077 -16.394 1.00 81.38 97 GLU A C 1
ATOM 723 O O . GLU A 1 97 ? -11.576 -9.653 -16.465 1.00 81.38 97 GLU A O 1
ATOM 728 N N . MET A 1 98 ? -9.988 -8.666 -15.228 1.00 72.25 98 MET A N 1
ATOM 729 C CA . MET A 1 98 ? -10.672 -8.882 -13.950 1.00 72.25 98 MET A CA 1
ATOM 730 C C . MET A 1 98 ? -12.050 -8.210 -13.908 1.00 72.25 98 MET A C 1
ATOM 732 O O . MET A 1 98 ? -12.991 -8.798 -13.395 1.00 72.25 98 MET A O 1
ATOM 736 N N . GLU A 1 99 ? -12.203 -7.005 -14.465 1.00 80.56 99 GLU A N 1
ATOM 737 C CA . GLU A 1 99 ? -13.482 -6.280 -14.499 1.00 80.56 99 GLU A CA 1
ATOM 738 C C . GLU A 1 99 ? -14.527 -6.959 -15.401 1.00 80.56 99 GLU A C 1
ATOM 740 O O . GLU A 1 99 ? -15.727 -6.855 -15.140 1.00 80.56 99 GLU A O 1
ATOM 745 N N . LYS A 1 100 ? -14.095 -7.695 -16.437 1.00 86.81 100 LYS A N 1
ATOM 746 C CA . LYS A 1 100 ? -15.003 -8.527 -17.246 1.00 86.81 100 LYS A CA 1
ATOM 747 C C . LYS A 1 100 ? -15.552 -9.713 -16.454 1.00 86.81 100 LYS 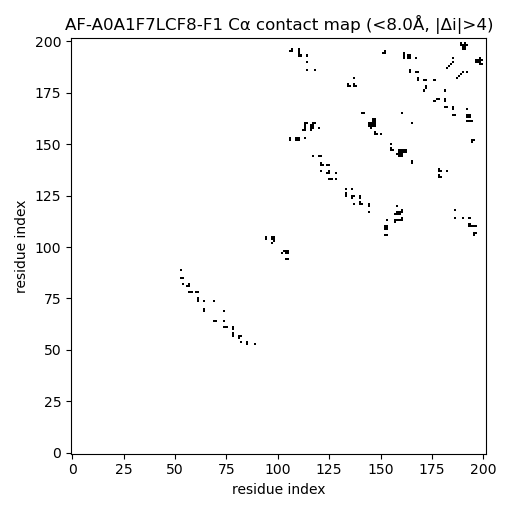A C 1
ATOM 749 O O . LYS A 1 100 ? -16.688 -10.112 -16.694 1.00 86.81 100 LYS A O 1
ATOM 754 N N . GLU A 1 101 ? -14.746 -10.284 -15.562 1.00 82.50 101 GLU A N 1
ATOM 755 C CA . GLU A 1 101 ? -15.126 -11.43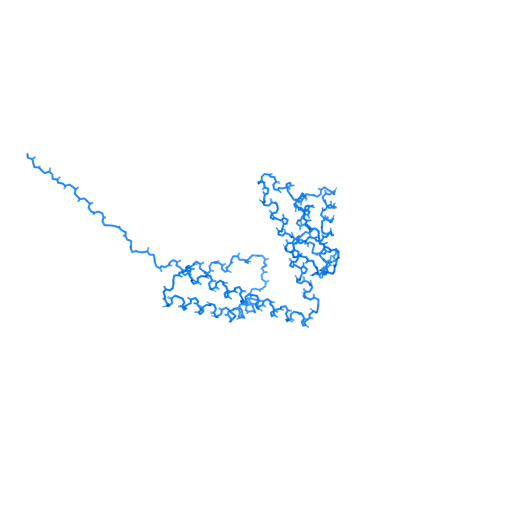8 -14.738 1.00 82.50 101 GLU A CA 1
ATOM 756 C C . GLU A 1 101 ? -15.911 -11.019 -13.488 1.00 82.50 101 GLU A C 1
ATOM 758 O O . GLU A 1 101 ? -16.901 -11.658 -13.131 1.00 82.50 101 GLU A O 1
ATOM 763 N N . ASP A 1 102 ? -15.509 -9.917 -12.857 1.00 82.38 102 ASP A N 1
ATOM 764 C CA . ASP A 1 102 ? -16.135 -9.341 -11.673 1.00 82.38 102 ASP A CA 1
ATOM 765 C C . ASP A 1 102 ? -16.194 -7.801 -11.785 1.00 82.38 102 ASP A C 1
ATOM 767 O O . ASP A 1 102 ? -15.195 -7.113 -11.550 1.00 82.38 102 ASP A O 1
ATOM 771 N N . PRO A 1 103 ? -17.378 -7.213 -12.049 1.00 77.00 103 PRO A N 1
ATOM 772 C CA . PRO A 1 103 ? -17.582 -5.758 -12.056 1.00 77.00 103 PRO A CA 1
ATOM 773 C C . PRO A 1 103 ? -17.266 -5.070 -10.709 1.00 77.00 103 PRO A C 1
ATOM 775 O O . PRO A 1 103 ? -17.284 -3.840 -10.594 1.00 77.00 103 PRO A O 1
ATOM 778 N N . GLY A 1 104 ? -17.054 -5.840 -9.638 1.00 74.56 104 GLY A N 1
ATOM 779 C CA . GLY A 1 104 ? -16.564 -5.389 -8.339 1.00 74.56 104 GLY A CA 1
ATOM 780 C C . GLY A 1 104 ? -15.040 -5.283 -8.237 1.00 74.56 104 GLY A C 1
ATOM 781 O O . GLY A 1 104 ? -14.564 -4.498 -7.416 1.00 74.56 104 GLY A O 1
ATOM 782 N N . ALA A 1 105 ? -14.280 -5.977 -9.090 1.00 75.31 105 ALA A N 1
ATOM 783 C CA . 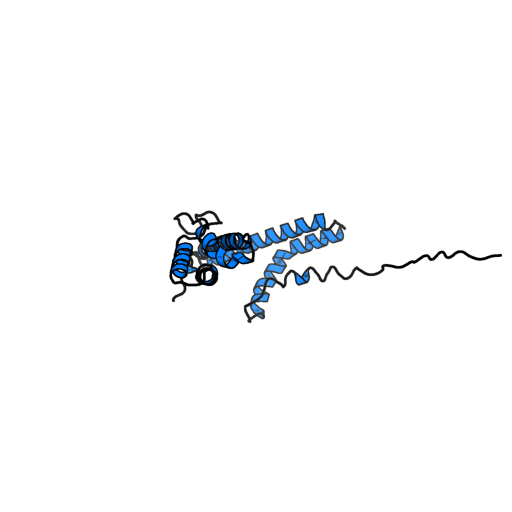ALA A 1 105 ? -12.829 -6.134 -8.973 1.00 75.31 105 ALA A CA 1
ATOM 784 C C . ALA A 1 105 ? -12.080 -4.801 -8.907 1.00 75.31 105 ALA A C 1
ATOM 786 O O . ALA A 1 105 ? -11.197 -4.618 -8.069 1.00 75.31 105 ALA A O 1
ATOM 787 N N . ARG A 1 106 ? -12.473 -3.834 -9.743 1.00 75.62 106 ARG A N 1
ATOM 788 C CA . ARG A 1 106 ? -11.875 -2.496 -9.744 1.00 75.62 106 ARG A CA 1
ATOM 789 C C . ARG A 1 106 ? -12.040 -1.791 -8.397 1.00 75.62 106 ARG A C 1
ATOM 791 O O . ARG A 1 106 ? -11.076 -1.253 -7.867 1.00 75.62 106 ARG A O 1
ATOM 798 N N . ARG A 1 107 ? -13.235 -1.859 -7.804 1.00 74.00 107 ARG A N 1
ATOM 799 C CA . ARG A 1 107 ? -13.511 -1.266 -6.484 1.00 74.00 107 ARG A CA 1
ATOM 800 C C . ARG A 1 107 ? -12.738 -1.973 -5.376 1.00 74.00 107 ARG A C 1
ATOM 802 O O . ARG A 1 107 ? -12.267 -1.316 -4.453 1.00 74.00 107 ARG A O 1
ATOM 809 N N . THR A 1 108 ? -12.587 -3.293 -5.464 1.00 74.25 108 THR A N 1
ATOM 810 C CA . THR A 1 108 ? -11.764 -4.061 -4.522 1.00 74.25 108 THR A CA 1
ATOM 811 C C . THR A 1 108 ? -10.288 -3.685 -4.641 1.00 74.25 108 THR A C 1
ATOM 813 O O . THR A 1 108 ? -9.647 -3.469 -3.617 1.00 74.25 108 THR A O 1
ATOM 816 N N . MET A 1 109 ? -9.759 -3.529 -5.858 1.00 76.94 109 MET A N 1
ATOM 817 C CA . MET A 1 109 ? -8.381 -3.079 -6.083 1.00 76.94 109 MET A CA 1
ATOM 818 C C . MET A 1 109 ? -8.161 -1.668 -5.530 1.00 76.94 109 MET A C 1
ATOM 820 O O . MET A 1 109 ? -7.222 -1.451 -4.774 1.00 76.94 109 MET A O 1
ATOM 824 N N . GLU A 1 110 ? -9.063 -0.731 -5.829 1.00 76.81 110 GLU A N 1
ATOM 825 C CA . GLU A 1 110 ? -9.020 0.637 -5.296 1.00 76.81 110 GLU A CA 1
ATOM 826 C C . GLU A 1 110 ? -9.068 0.645 -3.757 1.00 76.81 110 GLU A C 1
ATOM 828 O O . GLU A 1 110 ? -8.363 1.423 -3.111 1.00 76.81 110 GLU A O 1
ATOM 833 N N . ALA A 1 111 ? -9.850 -0.250 -3.143 1.00 76.31 111 ALA A N 1
ATOM 834 C CA . ALA A 1 111 ? -9.893 -0.404 -1.692 1.00 76.31 111 ALA A CA 1
ATOM 835 C C . ALA A 1 111 ? -8.580 -0.970 -1.117 1.00 76.31 111 ALA A C 1
ATOM 837 O O . ALA A 1 111 ? -8.111 -0.478 -0.089 1.00 76.31 111 ALA A O 1
ATOM 838 N N . ILE A 1 112 ? -7.964 -1.952 -1.785 1.00 79.88 112 ILE A N 1
ATOM 839 C CA . ILE A 1 112 ? -6.656 -2.516 -1.407 1.00 79.88 112 ILE A CA 1
ATOM 840 C C . ILE A 1 112 ? -5.550 -1.463 -1.551 1.00 79.88 112 ILE A C 1
ATOM 842 O O . ILE A 1 112 ? -4.712 -1.315 -0.662 1.00 79.88 112 ILE A O 1
ATOM 846 N N . GLU A 1 113 ? -5.551 -0.690 -2.636 1.00 81.12 113 GLU A N 1
ATOM 847 C CA . GLU A 1 113 ? -4.596 0.398 -2.848 1.00 81.12 113 GLU A CA 1
ATOM 848 C C . GLU A 1 113 ? -4.741 1.467 -1.761 1.00 81.12 113 GLU A C 1
ATOM 850 O O . GLU A 1 113 ? -3.751 1.837 -1.125 1.00 81.12 113 GLU A O 1
ATOM 855 N N . ALA A 1 114 ? -5.973 1.885 -1.457 1.00 79.81 114 ALA A N 1
ATOM 856 C CA . ALA A 1 114 ? -6.249 2.802 -0.355 1.00 79.81 114 ALA A CA 1
ATOM 857 C C . ALA A 1 114 ? -5.787 2.237 1.003 1.00 79.81 114 ALA A C 1
ATOM 859 O O . ALA A 1 114 ? -5.229 2.971 1.823 1.00 79.81 114 ALA A O 1
ATOM 860 N N . GLN A 1 115 ? -5.954 0.931 1.236 1.00 84.31 115 GLN A N 1
ATOM 861 C CA . GLN A 1 115 ? -5.435 0.250 2.424 1.00 84.31 115 GLN A CA 1
ATOM 862 C C . GLN A 1 115 ? -3.920 0.278 2.508 1.00 84.31 115 GLN A C 1
ATOM 864 O O . GLN A 1 115 ? -3.371 0.588 3.572 1.00 84.31 115 GLN A O 1
ATOM 869 N N . SER A 1 116 ? -3.247 -0.014 1.399 1.00 85.81 116 SER A N 1
ATOM 870 C CA . SER A 1 116 ? -1.792 -0.003 1.335 1.00 85.81 116 SER A CA 1
ATOM 871 C C . SER A 1 116 ? -1.244 1.394 1.627 1.00 85.81 116 SER A C 1
ATOM 873 O O . SER A 1 116 ? -0.357 1.534 2.465 1.00 85.81 116 SER A O 1
ATOM 875 N N . ALA A 1 117 ? -1.842 2.439 1.048 1.00 87.38 117 ALA A N 1
ATOM 876 C CA . ALA A 1 117 ? -1.399 3.812 1.237 1.00 87.38 117 ALA A CA 1
ATOM 877 C C . ALA A 1 117 ? -1.666 4.329 2.659 1.00 87.38 117 ALA A C 1
ATOM 879 O O . ALA A 1 117 ? -0.791 4.947 3.266 1.00 87.38 117 ALA A O 1
ATOM 880 N N . CYS A 1 118 ? -2.834 4.019 3.237 1.00 89.94 118 CYS A N 1
ATOM 881 C CA . CYS A 1 118 ? -3.128 4.309 4.644 1.00 89.94 118 CYS A CA 1
ATOM 882 C C . CYS A 1 118 ? -2.094 3.660 5.580 1.00 89.94 118 CYS A C 1
ATOM 884 O O . CYS A 1 118 ? -1.475 4.334 6.406 1.00 89.94 118 CYS A O 1
ATOM 886 N N . THR A 1 119 ? -1.883 2.351 5.422 1.00 91.88 119 THR A N 1
ATOM 887 C CA . THR A 1 119 ? -0.944 1.568 6.236 1.00 91.88 119 THR A CA 1
ATOM 888 C C . THR A 1 119 ? 0.475 2.110 6.099 1.00 91.88 119 THR A C 1
ATOM 890 O O . THR A 1 119 ? 1.162 2.305 7.101 1.00 91.88 119 THR A O 1
ATOM 893 N N . GLN A 1 120 ? 0.900 2.413 4.872 1.00 92.19 120 GLN A N 1
ATOM 894 C CA . GLN A 1 120 ? 2.222 2.954 4.584 1.00 92.19 120 GLN A CA 1
ATOM 895 C C . GLN A 1 120 ? 2.431 4.323 5.246 1.00 92.19 120 GLN A C 1
ATOM 897 O O . GLN A 1 120 ? 3.454 4.523 5.895 1.00 92.19 120 GLN A O 1
ATOM 902 N N . GLY A 1 121 ? 1.438 5.217 5.195 1.00 91.56 121 GLY A N 1
ATOM 903 C CA . GLY A 1 121 ? 1.501 6.511 5.880 1.00 91.56 121 GLY A CA 1
ATOM 904 C C . GLY A 1 121 ? 1.642 6.391 7.404 1.00 91.56 121 GLY A C 1
ATOM 905 O O . GLY A 1 121 ? 2.422 7.123 8.016 1.00 91.56 121 GLY A O 1
ATOM 906 N N . ILE A 1 122 ? 0.946 5.432 8.027 1.00 93.94 122 ILE A N 1
ATOM 907 C CA . ILE A 1 122 ? 1.089 5.157 9.467 1.00 93.94 122 ILE A CA 1
ATOM 908 C C . ILE A 1 122 ? 2.488 4.609 9.776 1.00 93.94 122 ILE A C 1
ATOM 910 O O . ILE A 1 122 ? 3.132 5.058 10.726 1.00 93.94 122 ILE A O 1
ATOM 914 N N . LEU A 1 123 ? 2.979 3.663 8.971 1.00 94.38 123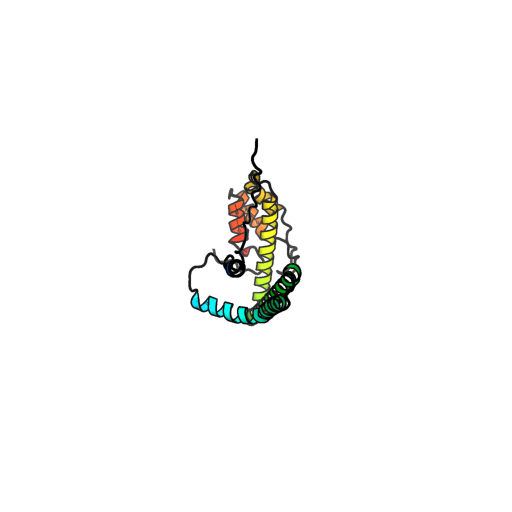 LEU A N 1
ATOM 915 C CA . LEU A 1 123 ? 4.317 3.094 9.138 1.00 94.38 123 LEU A CA 1
ATOM 916 C C . LEU A 1 123 ? 5.412 4.148 8.973 1.00 94.38 123 LEU A C 1
ATOM 918 O O . LEU A 1 123 ? 6.382 4.126 9.727 1.00 94.38 123 LEU A O 1
ATOM 922 N N . ASP A 1 124 ? 5.261 5.086 8.043 1.00 93.88 124 ASP A N 1
ATOM 923 C CA . ASP A 1 124 ? 6.217 6.176 7.858 1.00 93.88 124 ASP A CA 1
ATOM 924 C C . ASP A 1 124 ? 6.230 7.131 9.055 1.00 93.88 124 ASP A C 1
ATOM 926 O O . ASP A 1 124 ? 7.307 7.510 9.518 1.00 93.88 124 ASP A O 1
ATOM 930 N N . CYS A 1 125 ? 5.066 7.424 9.644 1.00 95.44 125 CYS A N 1
ATOM 931 C CA . CYS A 1 125 ? 4.993 8.141 10.918 1.00 95.44 125 CYS A CA 1
ATOM 932 C C . CYS A 1 125 ? 5.734 7.394 12.043 1.00 95.44 125 CYS A C 1
ATOM 934 O O . CYS A 1 125 ? 6.520 8.000 12.772 1.00 95.44 125 CYS A O 1
ATOM 936 N N . ILE A 1 126 ? 5.550 6.073 12.162 1.00 95.88 126 ILE A N 1
ATOM 937 C CA . ILE A 1 126 ? 6.229 5.261 13.187 1.00 95.88 126 ILE A CA 1
ATOM 938 C C . ILE A 1 126 ? 7.745 5.255 12.958 1.00 95.88 126 ILE A C 1
ATOM 940 O O . ILE A 1 126 ? 8.514 5.403 13.905 1.00 95.88 126 ILE A O 1
ATOM 944 N N . ARG A 1 127 ? 8.197 5.106 11.707 1.00 95.69 127 ARG A N 1
ATOM 945 C CA . ARG A 1 127 ? 9.626 5.098 11.347 1.00 95.69 127 ARG A CA 1
ATOM 946 C C . ARG A 1 127 ? 10.310 6.432 11.629 1.00 95.69 127 ARG A C 1
ATOM 948 O O . ARG A 1 127 ? 11.502 6.424 11.929 1.00 95.69 127 ARG A O 1
ATOM 955 N N . ALA A 1 128 ? 9.575 7.539 11.536 1.00 95.75 128 ALA A N 1
ATOM 956 C CA . ALA A 1 128 ? 10.078 8.868 11.864 1.00 95.75 128 ALA A CA 1
ATOM 957 C C . ALA A 1 128 ? 10.335 9.059 13.373 1.00 95.75 128 ALA A C 1
ATOM 959 O O . ALA A 1 128 ? 11.086 9.958 13.749 1.00 95.75 128 ALA A O 1
ATOM 960 N N . ALA A 1 129 ? 9.749 8.222 14.238 1.00 94.81 129 ALA A N 1
ATOM 961 C CA . ALA A 1 129 ? 10.010 8.260 15.672 1.00 94.81 129 ALA A CA 1
ATOM 962 C C . ALA A 1 129 ? 11.392 7.662 16.027 1.00 94.81 129 ALA A C 1
ATOM 964 O O . ALA A 1 129 ? 11.860 6.732 15.353 1.00 94.81 129 ALA A O 1
ATOM 965 N N . PRO A 1 130 ? 12.038 8.140 17.112 1.00 95.50 130 PRO A N 1
ATOM 966 C CA . PRO A 1 130 ? 13.245 7.522 17.655 1.00 95.50 130 PRO A CA 1
ATOM 967 C C . PRO A 1 130 ? 13.041 6.030 17.919 1.00 95.50 130 PRO A C 1
ATOM 969 O O . PRO A 1 130 ? 11.964 5.608 18.334 1.00 95.50 130 PRO A O 1
ATOM 972 N N . GLU A 1 131 ? 14.081 5.223 17.711 1.00 94.06 131 GLU A N 1
ATOM 973 C CA . GLU A 1 131 ? 13.969 3.762 17.764 1.00 94.06 131 GLU A CA 1
ATOM 974 C C . GLU A 1 131 ? 13.429 3.244 19.103 1.00 94.06 131 GLU A C 1
ATOM 976 O O . GLU A 1 131 ? 12.533 2.399 19.103 1.00 94.06 131 GLU A O 1
ATOM 981 N N . GLN A 1 132 ? 13.879 3.816 20.226 1.00 94.19 132 GLN A N 1
ATOM 982 C CA . GLN A 1 132 ? 13.372 3.458 21.555 1.00 94.19 132 GLN A CA 1
ATOM 983 C C . GLN A 1 132 ? 11.879 3.772 21.770 1.00 94.19 132 GLN A C 1
ATOM 985 O O . GLN A 1 132 ? 11.244 3.172 22.636 1.00 94.19 132 GLN A O 1
ATOM 990 N N . ASP A 1 133 ? 11.313 4.687 20.981 1.00 94.31 133 ASP A N 1
ATOM 991 C CA . ASP A 1 133 ? 9.934 5.160 21.115 1.00 94.31 133 ASP A CA 1
ATOM 992 C C . ASP A 1 133 ? 8.999 4.580 20.045 1.00 94.31 133 ASP A C 1
ATOM 994 O O . ASP A 1 133 ? 7.780 4.718 20.163 1.00 94.31 133 ASP A O 1
ATOM 998 N N . ARG A 1 134 ? 9.525 3.873 19.032 1.00 92.88 134 ARG A N 1
ATOM 999 C CA . ARG A 1 134 ? 8.720 3.257 17.959 1.00 92.88 134 ARG A CA 1
ATOM 1000 C C . ARG A 1 134 ? 7.551 2.408 18.471 1.00 92.88 134 ARG A C 1
ATOM 1002 O O . ARG A 1 134 ? 6.455 2.583 17.941 1.00 92.88 134 ARG A O 1
ATOM 1009 N N . PRO A 1 135 ? 7.698 1.555 19.509 1.00 91.06 135 PRO A N 1
ATOM 1010 C CA . PRO A 1 135 ? 6.565 0.784 20.028 1.00 91.06 135 PRO A CA 1
ATOM 1011 C C . PRO A 1 135 ? 5.435 1.674 20.567 1.00 91.06 135 PRO A C 1
ATOM 1013 O O . PRO A 1 135 ? 4.258 1.351 20.438 1.00 91.06 135 PRO A O 1
ATOM 1016 N N . ARG A 1 136 ? 5.779 2.838 21.130 1.00 92.69 136 ARG A N 1
ATOM 1017 C CA . ARG A 1 136 ? 4.812 3.810 21.662 1.00 92.69 136 ARG A CA 1
ATOM 1018 C C . ARG A 1 136 ? 4.234 4.718 20.575 1.00 92.69 136 ARG A C 1
ATOM 1020 O O . ARG A 1 136 ? 3.175 5.305 20.784 1.00 92.69 136 ARG A O 1
ATOM 1027 N N . ALA A 1 137 ? 4.891 4.815 19.419 1.00 95.75 137 ALA A N 1
ATOM 1028 C CA . ALA A 1 137 ? 4.479 5.670 18.309 1.00 95.75 137 ALA A CA 1
ATOM 1029 C C . ALA A 1 137 ? 3.240 5.150 17.557 1.00 95.75 137 ALA A C 1
ATOM 1031 O O . ALA A 1 137 ? 2.558 5.944 16.912 1.00 95.75 137 ALA A O 1
ATOM 1032 N N . PHE A 1 138 ? 2.892 3.860 17.673 1.00 96.00 138 PHE A N 1
ATOM 1033 C CA . PHE A 1 138 ? 1.730 3.274 16.986 1.00 96.00 138 PHE A CA 1
ATOM 1034 C C . PHE A 1 138 ? 0.421 4.016 17.286 1.00 96.00 138 PHE A C 1
ATOM 1036 O O . PHE A 1 138 ? -0.282 4.415 16.362 1.00 96.00 138 PHE A O 1
ATOM 1043 N N . GLY A 1 139 ? 0.103 4.258 18.562 1.00 96.12 139 GLY A N 1
ATOM 1044 C CA . GLY A 1 139 ? -1.135 4.944 18.952 1.00 96.12 139 GLY A CA 1
ATOM 1045 C C . GLY A 1 139 ? -1.258 6.363 18.374 1.00 96.12 139 GLY A C 1
ATOM 1046 O O . GLY A 1 139 ? -2.231 6.643 17.663 1.00 96.12 139 GLY A O 1
ATOM 1047 N N . PRO A 1 140 ? -0.280 7.254 18.630 1.00 96.50 140 PRO A N 1
ATOM 1048 C CA . PRO A 1 140 ? -0.260 8.599 18.062 1.00 96.50 140 PRO A CA 1
ATOM 1049 C C . PRO A 1 140 ? -0.292 8.606 16.533 1.00 96.50 140 PRO A C 1
ATOM 1051 O O . PRO A 1 140 ? -1.062 9.370 15.959 1.00 96.50 140 PRO A O 1
ATOM 1054 N N . CYS A 1 141 ? 0.470 7.732 15.868 1.00 96.50 141 CYS A N 1
ATOM 1055 C CA . CYS A 1 141 ? 0.520 7.686 14.406 1.00 96.50 141 CYS A CA 1
ATOM 1056 C C . CYS A 1 141 ? -0.792 7.213 13.774 1.00 96.50 141 CYS A C 1
ATOM 1058 O O . CYS A 1 141 ? -1.237 7.806 12.795 1.00 96.50 141 CYS A O 1
ATOM 1060 N N . VAL A 1 142 ? -1.451 6.200 14.347 1.00 95.62 142 VAL A N 1
ATOM 1061 C CA . VAL A 1 142 ? -2.778 5.766 13.878 1.00 95.62 142 VAL A CA 1
ATOM 1062 C C . VAL A 1 142 ? -3.818 6.866 14.097 1.00 95.62 142 VAL A C 1
ATOM 1064 O O . VAL A 1 142 ? -4.640 7.122 13.223 1.00 95.62 142 VAL A O 1
ATOM 1067 N N . THR A 1 143 ? -3.780 7.549 15.241 1.00 93.56 143 THR A N 1
ATOM 1068 C CA . THR A 1 143 ? -4.771 8.588 15.577 1.00 93.56 143 THR A CA 1
ATOM 1069 C C . THR A 1 143 ? -4.562 9.879 14.781 1.00 93.56 143 THR A C 1
ATOM 1071 O O . THR A 1 143 ? -5.525 10.579 14.480 1.00 93.56 143 THR A O 1
ATOM 1074 N N . ALA A 1 144 ? -3.316 10.190 14.418 1.00 92.38 144 ALA A N 1
ATOM 1075 C CA . ALA A 1 144 ? -2.971 11.325 13.567 1.00 92.38 144 ALA A CA 1
ATOM 1076 C C . ALA A 1 144 ? -3.210 11.053 12.072 1.00 92.38 144 ALA A C 1
ATOM 1078 O O . ALA A 1 144 ? -3.152 11.985 11.266 1.00 92.38 144 ALA A O 1
ATOM 1079 N N . ALA A 1 145 ? -3.469 9.799 11.685 1.00 92.12 145 ALA A N 1
ATOM 1080 C CA . ALA A 1 145 ? -3.727 9.448 10.300 1.00 92.12 145 ALA A CA 1
ATOM 1081 C C . ALA A 1 145 ? -4.965 10.189 9.778 1.00 92.12 145 ALA A C 1
ATOM 1083 O O . ALA A 1 145 ? -6.023 10.228 10.410 1.00 92.12 145 ALA A O 1
ATOM 1084 N N . ARG A 1 146 ? -4.837 10.779 8.586 1.00 88.75 146 ARG A N 1
ATOM 1085 C CA . ARG A 1 146 ? -5.931 11.514 7.951 1.00 88.75 146 ARG A CA 1
ATOM 1086 C C . ARG A 1 146 ? -7.100 10.568 7.696 1.00 88.75 146 ARG A C 1
ATOM 1088 O O . ARG A 1 146 ? -6.933 9.555 7.026 1.00 88.75 146 ARG A O 1
ATOM 1095 N N . THR A 1 147 ? -8.291 10.913 8.168 1.00 87.69 147 THR A N 1
ATOM 1096 C CA . THR A 1 147 ? -9.497 10.119 7.916 1.00 87.69 147 THR A CA 1
ATOM 1097 C C . THR A 1 147 ? -10.012 10.335 6.494 1.00 87.69 147 THR A C 1
ATOM 1099 O O . THR A 1 147 ? -9.953 11.443 5.953 1.00 87.69 147 THR A O 1
ATOM 1102 N N . CYS A 1 148 ? -10.511 9.273 5.862 1.00 80.88 148 CYS A N 1
ATOM 1103 C CA . CYS A 1 148 ? -11.150 9.395 4.557 1.00 80.88 148 CYS A CA 1
ATOM 1104 C C . CYS A 1 148 ? -12.460 10.186 4.655 1.00 80.88 148 CYS A C 1
ATOM 1106 O O . CYS A 1 148 ? -13.204 10.005 5.626 1.00 80.88 148 CYS A O 1
ATOM 1108 N N . PRO A 1 149 ? -12.773 11.039 3.660 1.00 70.75 149 PRO A N 1
ATOM 1109 C CA . PRO A 1 149 ? -14.085 11.663 3.579 1.00 70.75 149 PRO A CA 1
ATOM 1110 C C . PRO A 1 149 ? -15.170 10.584 3.475 1.00 70.75 149 PRO A C 1
ATOM 1112 O O . PRO A 1 149 ? -14.958 9.527 2.881 1.00 70.75 149 PRO A O 1
ATOM 1115 N N . LEU A 1 150 ? -16.336 10.856 4.062 1.00 62.88 150 LEU A N 1
ATOM 1116 C CA . LEU A 1 150 ? -17.507 9.992 3.923 1.00 62.88 150 LEU A CA 1
ATOM 1117 C C . LEU A 1 150 ? -17.951 10.015 2.455 1.00 62.88 150 LEU A C 1
ATOM 1119 O O . LEU A 1 150 ? -18.405 11.042 1.957 1.00 62.88 150 LEU A O 1
ATOM 1123 N N . GLY A 1 151 ? -17.787 8.895 1.759 1.00 59.88 151 GLY A N 1
ATOM 1124 C CA . GLY A 1 151 ? -18.123 8.749 0.347 1.00 59.88 151 GLY A CA 1
ATOM 1125 C C . GLY A 1 151 ? -17.937 7.304 -0.124 1.00 59.88 151 GLY A C 1
ATOM 1126 O O . GLY A 1 151 ? -17.432 6.476 0.641 1.00 59.88 151 GLY A O 1
ATOM 1127 N N . PRO A 1 152 ? -18.361 6.974 -1.357 1.00 56.16 152 PRO A N 1
ATOM 1128 C CA . PRO A 1 152 ? -18.136 5.649 -1.921 1.00 56.16 152 PRO A CA 1
ATOM 1129 C C . PRO A 1 152 ? -16.636 5.287 -1.922 1.00 56.16 152 PRO A C 1
ATOM 1131 O O . PRO A 1 152 ? -15.803 6.190 -2.082 1.00 56.16 152 PRO A O 1
ATOM 1134 N N . PRO A 1 153 ? -16.266 3.998 -1.773 1.00 51.28 153 PRO A N 1
ATOM 1135 C CA . PRO A 1 153 ? -14.885 3.554 -1.984 1.00 51.28 153 PRO A CA 1
ATOM 1136 C C . PRO A 1 153 ? -14.346 4.096 -3.316 1.00 51.28 153 PRO A C 1
ATOM 1138 O O . PRO A 1 153 ? -15.080 4.114 -4.300 1.00 51.28 153 PRO A O 1
ATOM 1141 N N . GLY A 1 154 ? -13.111 4.605 -3.311 1.00 50.12 154 GLY A N 1
ATOM 1142 C CA . GLY A 1 154 ? -12.471 5.228 -4.482 1.00 50.12 154 GLY A CA 1
ATOM 1143 C C . GLY A 1 154 ? -12.690 6.743 -4.637 1.00 50.12 154 GLY A C 1
ATOM 1144 O O . GLY A 1 154 ? -11.992 7.384 -5.412 1.00 50.12 154 GLY A O 1
ATOM 1145 N N . SER A 1 155 ? -13.591 7.364 -3.862 1.00 54.00 155 SER A N 1
ATOM 1146 C CA . SER A 1 155 ? -13.915 8.806 -3.998 1.00 54.00 155 SER A CA 1
ATOM 1147 C C . SER A 1 155 ? -12.985 9.749 -3.218 1.00 54.00 155 SER A C 1
ATOM 1149 O O . SER A 1 155 ? -13.186 10.964 -3.217 1.00 54.00 155 SER A O 1
ATOM 1151 N N . GLY A 1 156 ? -12.027 9.199 -2.469 1.00 52.88 156 GLY A N 1
ATOM 1152 C CA . GLY A 1 156 ? -11.170 9.937 -1.542 1.00 52.88 156 GLY A CA 1
ATOM 1153 C C . GLY A 1 156 ? -9.733 10.088 -2.049 1.00 52.88 156 GLY A C 1
ATOM 1154 O O . GLY A 1 156 ? -9.293 9.309 -2.889 1.00 52.88 156 GLY A O 1
ATOM 1155 N N . PRO A 1 157 ? -8.971 11.069 -1.533 1.00 57.38 157 PRO A N 1
ATOM 1156 C CA . PRO A 1 157 ? -7.545 11.172 -1.830 1.00 57.38 157 PRO A CA 1
ATOM 1157 C C . PRO A 1 157 ? -6.823 9.884 -1.416 1.00 57.38 157 PRO A C 1
ATOM 1159 O O . PRO A 1 157 ? -7.100 9.343 -0.347 1.00 57.38 157 PRO A O 1
ATOM 1162 N N . SER A 1 158 ? -5.849 9.449 -2.214 1.00 58.94 158 SER A N 1
ATOM 1163 C CA . SER A 1 158 ? -5.103 8.187 -2.077 1.00 58.94 158 SER A CA 1
ATOM 1164 C C . SER A 1 158 ? -4.244 8.046 -0.809 1.00 58.94 158 SER A C 1
ATOM 1166 O O . SER A 1 158 ? -3.477 7.108 -0.710 1.00 58.94 158 SER A O 1
ATOM 1168 N N . ASN A 1 159 ? -4.389 8.925 0.188 1.00 68.00 159 ASN A N 1
ATOM 1169 C CA . ASN A 1 159 ? -3.614 8.943 1.434 1.00 68.00 159 ASN A CA 1
ATOM 1170 C C . ASN A 1 159 ? -4.524 9.226 2.642 1.00 68.00 159 ASN A C 1
ATOM 1172 O O . ASN A 1 159 ? -4.315 10.183 3.394 1.00 68.00 159 ASN A O 1
ATOM 1176 N N . CYS A 1 160 ? -5.597 8.456 2.787 1.00 84.50 160 CYS A N 1
ATOM 1177 C CA . CYS A 1 160 ? -6.493 8.547 3.931 1.00 84.50 160 CYS A CA 1
ATOM 1178 C C . CYS A 1 160 ? -6.798 7.158 4.490 1.00 84.50 160 CYS A C 1
ATOM 1180 O O . CYS A 1 160 ? -6.782 6.165 3.770 1.00 84.50 160 CYS A O 1
ATOM 1182 N N . CYS A 1 161 ? -7.102 7.098 5.779 1.00 88.81 161 CYS A N 1
ATOM 1183 C CA . CYS A 1 161 ? -7.490 5.891 6.482 1.00 88.81 161 CYS A CA 1
ATOM 1184 C C . CYS A 1 161 ? -9.004 5.880 6.727 1.00 88.81 161 CYS A C 1
ATOM 1186 O O . CYS A 1 161 ? -9.563 6.895 7.165 1.00 88.81 161 CYS A O 1
ATOM 1188 N N . PRO A 1 162 ? -9.704 4.759 6.488 1.00 87.12 162 PRO A N 1
ATOM 1189 C CA . PRO A 1 162 ? -11.108 4.653 6.842 1.00 87.12 162 PRO A CA 1
ATOM 1190 C C . PRO A 1 162 ? -11.295 4.875 8.339 1.00 87.12 162 PRO A C 1
ATOM 1192 O O . PRO A 1 162 ? -10.591 4.295 9.170 1.00 87.12 162 PRO A O 1
ATOM 1195 N N . ARG A 1 163 ? -12.293 5.687 8.690 1.00 87.88 163 ARG A N 1
ATOM 1196 C CA . ARG A 1 163 ? -12.624 5.975 10.089 1.00 87.88 163 ARG A CA 1
ATOM 1197 C C . ARG A 1 163 ? -12.896 4.695 10.889 1.00 87.88 163 ARG A C 1
ATOM 1199 O O . ARG A 1 163 ? -12.428 4.580 12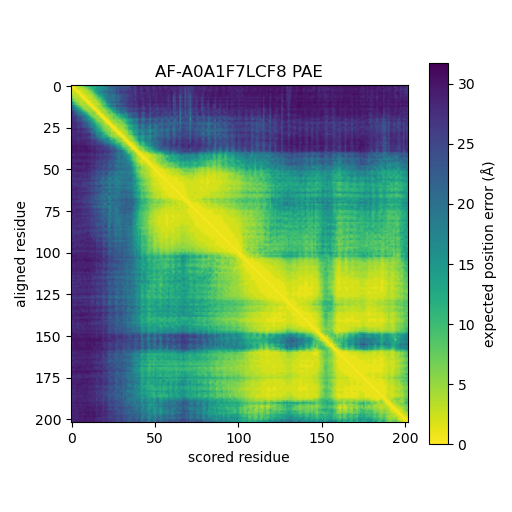.014 1.00 87.88 163 ARG A O 1
ATOM 1206 N N . ALA A 1 164 ? -13.549 3.712 10.269 1.00 87.88 164 ALA A N 1
ATOM 1207 C CA . ALA A 1 164 ? -13.819 2.412 10.878 1.00 87.88 164 ALA A CA 1
ATOM 1208 C C . ALA A 1 164 ? -12.542 1.659 11.300 1.00 87.88 164 ALA A C 1
ATOM 1210 O O . ALA A 1 164 ? -12.554 0.991 12.330 1.00 87.88 164 ALA A O 1
ATOM 1211 N N . CYS A 1 165 ? -11.440 1.772 10.548 1.00 90.19 165 CYS A N 1
ATOM 1212 C CA . CYS A 1 165 ? -10.169 1.143 10.921 1.00 90.19 165 CYS A CA 1
ATOM 1213 C C . CYS A 1 165 ? -9.559 1.829 12.151 1.00 90.19 165 CYS A C 1
ATOM 1215 O O . CYS A 1 165 ? -9.143 1.169 13.098 1.00 90.19 165 CYS A O 1
ATOM 1217 N N . ILE A 1 166 ? -9.553 3.165 12.174 1.00 93.25 166 ILE A N 1
ATOM 1218 C CA . ILE A 1 166 ? -9.029 3.932 13.314 1.00 93.25 166 ILE A CA 1
ATOM 1219 C C . ILE A 1 166 ? -9.844 3.634 14.581 1.00 93.25 166 ILE A C 1
ATOM 1221 O O . ILE A 1 166 ? -9.270 3.388 15.639 1.00 93.25 166 ILE A O 1
ATOM 1225 N N . GLU A 1 167 ? -11.172 3.584 14.473 1.00 92.75 167 GLU A N 1
ATOM 1226 C CA . GLU A 1 167 ? -12.057 3.234 15.589 1.00 92.75 167 GLU A CA 1
ATOM 1227 C C . GLU A 1 167 ? -11.832 1.791 16.066 1.00 92.75 167 GLU A C 1
ATOM 1229 O O . GLU A 1 167 ? -11.697 1.558 17.266 1.00 92.75 167 GLU A O 1
ATOM 1234 N N . ALA A 1 168 ? -11.711 0.820 15.152 1.00 92.56 168 ALA A N 1
ATOM 1235 C CA . ALA A 1 168 ? -11.422 -0.571 15.508 1.00 92.56 168 ALA A CA 1
ATOM 1236 C C . ALA A 1 168 ? -10.079 -0.716 16.243 1.00 92.56 168 ALA A C 1
ATOM 1238 O O . ALA A 1 168 ? -9.988 -1.447 17.231 1.00 92.56 168 ALA A O 1
ATOM 1239 N N . PHE A 1 169 ? -9.054 0.018 15.804 1.00 95.38 169 PHE A N 1
ATOM 1240 C CA . PHE A 1 169 ? -7.769 0.082 16.492 1.00 95.38 169 PHE A CA 1
ATOM 1241 C C . PHE A 1 169 ? -7.914 0.646 17.909 1.00 95.38 169 PHE A C 1
ATOM 1243 O O . PHE A 1 169 ? -7.420 0.048 18.864 1.00 95.38 169 PHE A O 1
ATOM 1250 N N . GLN A 1 170 ? -8.626 1.765 18.064 1.00 95.88 170 GLN A N 1
ATOM 1251 C CA . GLN A 1 170 ? -8.844 2.393 19.368 1.00 95.88 170 GLN A CA 1
ATOM 1252 C C . GLN A 1 170 ? -9.603 1.472 20.327 1.00 95.88 170 GLN A C 1
ATOM 1254 O O . GLN A 1 170 ? -9.243 1.397 21.499 1.00 95.88 170 GLN A O 1
ATOM 1259 N N . VAL A 1 171 ? -10.602 0.732 19.838 1.00 95.69 171 VAL A N 1
ATOM 1260 C CA . VAL A 1 171 ? -11.333 -0.261 20.640 1.00 95.69 171 VAL A CA 1
ATOM 1261 C C . VAL A 1 171 ? -10.390 -1.352 21.154 1.00 95.69 171 VAL A C 1
ATOM 1263 O O . VAL A 1 171 ? -10.411 -1.654 22.345 1.00 95.69 171 VAL A O 1
ATOM 1266 N N . LEU A 1 172 ? -9.529 -1.916 20.299 1.00 95.62 172 LEU A N 1
ATOM 1267 C CA . LEU A 1 172 ? -8.554 -2.928 20.726 1.00 95.62 172 LEU A CA 1
ATOM 1268 C C . LEU A 1 172 ? -7.545 -2.365 21.736 1.00 95.62 172 LEU A C 1
ATOM 1270 O O . LEU A 1 172 ? -7.237 -3.029 22.727 1.00 95.62 172 LEU A O 1
ATOM 1274 N N . ALA A 1 173 ? -7.068 -1.139 21.518 1.00 94.25 173 ALA A N 1
ATOM 1275 C CA . ALA A 1 173 ? -6.147 -0.469 22.432 1.00 94.25 173 ALA A CA 1
ATOM 1276 C C . ALA A 1 173 ? -6.791 -0.200 23.807 1.00 94.25 173 ALA A C 1
ATOM 1278 O O . ALA A 1 173 ? -6.172 -0.449 24.839 1.00 94.25 173 ALA A O 1
ATOM 1279 N N . GLN A 1 174 ? -8.056 0.236 23.847 1.00 96.06 174 GLN A N 1
ATOM 1280 C CA . GLN A 1 174 ? -8.813 0.437 25.094 1.00 96.06 174 GLN A CA 1
ATOM 1281 C C . GLN A 1 174 ? -9.067 -0.870 25.856 1.00 96.06 174 GLN A C 1
ATOM 1283 O O . GLN A 1 174 ? -9.185 -0.855 27.078 1.00 96.06 174 GLN A O 1
ATOM 1288 N N . GLN A 1 175 ? -9.109 -2.003 25.154 1.00 97.38 175 GLN A N 1
ATOM 1289 C CA . GLN A 1 175 ? -9.192 -3.339 25.753 1.00 97.38 175 GLN A CA 1
ATOM 1290 C C . GLN A 1 175 ? -7.849 -3.833 26.320 1.00 97.38 175 GLN A C 1
ATOM 1292 O O . GLN A 1 175 ? -7.773 -4.957 26.810 1.00 97.38 175 GLN A O 1
ATOM 1297 N N . GLY A 1 176 ? -6.789 -3.021 26.259 1.00 96.69 176 GLY A N 1
ATOM 1298 C CA . GLY A 1 176 ? -5.454 -3.386 26.734 1.00 96.69 176 GLY A CA 1
ATOM 1299 C C . GLY A 1 176 ? -4.650 -4.225 25.740 1.00 96.69 176 GLY A C 1
ATOM 1300 O O . GLY A 1 176 ? -3.613 -4.768 26.114 1.00 96.69 176 GLY A O 1
ATOM 1301 N N . THR A 1 177 ? -5.100 -4.338 24.485 1.00 96.75 177 THR A N 1
ATOM 1302 C CA . THR A 1 177 ? -4.288 -4.956 23.428 1.00 96.75 177 THR A CA 1
ATOM 1303 C C . THR A 1 177 ? -3.079 -4.067 23.157 1.00 96.75 177 THR A C 1
ATOM 1305 O O . THR A 1 177 ? -3.224 -2.850 23.030 1.00 96.75 177 THR A O 1
ATOM 1308 N N . ASP A 1 178 ? -1.897 -4.673 23.037 1.00 96.25 178 ASP A N 1
ATOM 1309 C CA . ASP A 1 178 ? -0.692 -3.962 22.615 1.00 96.25 178 ASP A CA 1
ATOM 1310 C C . ASP A 1 178 ? -0.931 -3.202 21.295 1.00 96.25 178 ASP A C 1
ATOM 1312 O O . ASP A 1 178 ? -1.599 -3.700 20.386 1.00 96.25 178 ASP A O 1
ATOM 1316 N N . ALA A 1 179 ? -0.401 -1.981 21.191 1.00 95.19 179 ALA A N 1
ATOM 1317 C CA . ALA A 1 179 ? -0.674 -1.102 20.058 1.00 95.19 179 ALA A CA 1
ATOM 1318 C C . ALA A 1 179 ? -0.125 -1.661 18.734 1.00 95.19 179 ALA A C 1
ATOM 1320 O O . ALA A 1 179 ? -0.755 -1.489 17.692 1.00 95.19 179 ALA A O 1
ATOM 1321 N N . GLN A 1 180 ? 1.012 -2.358 18.752 1.00 95.44 180 GLN A N 1
ATOM 1322 C CA . GLN A 1 180 ? 1.557 -2.988 17.554 1.00 9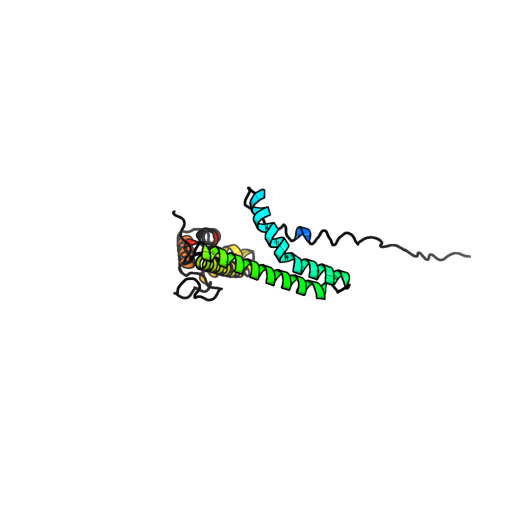5.44 180 GLN A CA 1
ATOM 1323 C C . GLN A 1 180 ? 0.687 -4.175 17.117 1.00 95.44 180 GLN A C 1
ATOM 1325 O O . GLN A 1 180 ? 0.386 -4.303 15.928 1.00 95.44 180 GLN A O 1
ATOM 1330 N N . GLU A 1 181 ? 0.222 -5.007 18.054 1.00 95.81 181 GLU A N 1
ATOM 1331 C CA . GLU A 1 181 ? -0.688 -6.117 17.730 1.00 95.81 181 GLU A CA 1
ATOM 1332 C C . GLU A 1 181 ? -2.061 -5.615 17.260 1.00 95.81 181 GLU A C 1
ATOM 1334 O O . GLU A 1 181 ? -2.599 -6.119 16.273 1.00 95.81 181 GLU A O 1
ATOM 1339 N N . ALA A 1 182 ? -2.621 -4.585 17.900 1.00 95.75 182 ALA A N 1
ATOM 1340 C CA . ALA A 1 182 ? -3.868 -3.955 17.466 1.00 95.75 182 ALA A CA 1
ATOM 1341 C C . ALA A 1 182 ? -3.745 -3.399 16.040 1.00 95.75 182 ALA A C 1
ATOM 1343 O O . ALA A 1 182 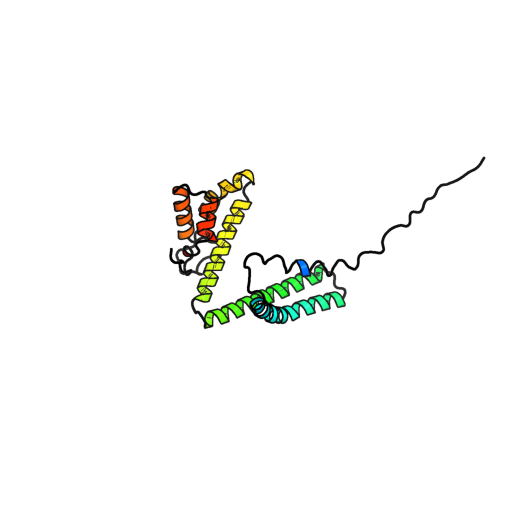? -4.640 -3.597 15.215 1.00 95.75 182 ALA A O 1
ATOM 1344 N N . PHE A 1 183 ? -2.616 -2.756 15.725 1.00 95.00 183 PHE A N 1
ATOM 1345 C CA . PHE A 1 183 ? -2.321 -2.279 14.378 1.00 95.00 183 PHE A CA 1
ATOM 1346 C C . PHE A 1 183 ? -2.248 -3.430 13.373 1.00 95.00 183 PHE A C 1
ATOM 1348 O O . PHE A 1 183 ? -2.941 -3.394 12.357 1.00 95.00 183 PHE A O 1
ATOM 1355 N N . ALA A 1 184 ? -1.465 -4.474 13.662 1.00 94.06 184 ALA A N 1
ATOM 1356 C CA . ALA A 1 184 ? -1.332 -5.626 12.775 1.00 94.06 184 ALA A CA 1
ATOM 1357 C C . ALA A 1 184 ? -2.686 -6.309 12.533 1.00 94.06 184 ALA A C 1
ATOM 1359 O O . ALA A 1 184 ? -3.025 -6.662 11.404 1.00 94.06 184 ALA A O 1
ATOM 1360 N N . ARG A 1 185 ? -3.500 -6.446 13.581 1.00 92.62 185 ARG A N 1
ATOM 1361 C CA . ARG A 1 185 ? -4.823 -7.056 13.483 1.00 92.62 185 ARG A CA 1
ATOM 1362 C C . ARG A 1 185 ? -5.769 -6.254 12.592 1.00 92.62 185 ARG A C 1
ATOM 1364 O O . ARG A 1 185 ? -6.435 -6.851 11.756 1.00 92.62 185 ARG A O 1
ATOM 1371 N N . VAL A 1 186 ? -5.820 -4.935 12.751 1.00 92.44 186 VAL A N 1
ATOM 1372 C CA . VAL A 1 186 ? -6.781 -4.086 12.031 1.00 92.44 186 VAL A CA 1
ATOM 1373 C C . VAL A 1 186 ? -6.312 -3.746 10.623 1.00 92.44 186 VAL A C 1
ATOM 1375 O O . VAL A 1 186 ? -7.085 -3.854 9.685 1.00 92.44 186 VAL A O 1
ATOM 1378 N N . PHE A 1 187 ? -5.057 -3.338 10.458 1.00 90.25 187 PHE A N 1
ATOM 1379 C CA . PHE A 1 187 ? -4.579 -2.799 9.185 1.00 90.25 187 PHE A CA 1
ATOM 1380 C C . PHE A 1 187 ? -3.939 -3.855 8.282 1.00 90.25 187 PHE A C 1
ATOM 1382 O O . PHE A 1 187 ? -3.915 -3.658 7.069 1.00 90.25 187 PHE A O 1
ATOM 1389 N N . LEU A 1 188 ? -3.452 -4.975 8.836 1.00 88.06 188 LEU A N 1
ATOM 1390 C CA . LEU A 1 188 ? -2.788 -6.028 8.051 1.00 88.06 188 LEU A CA 1
ATOM 1391 C C . LEU A 1 188 ? -3.617 -7.313 7.918 1.00 88.06 188 LEU A C 1
ATOM 1393 O O . LEU A 1 188 ? -3.471 -8.008 6.917 1.00 88.06 188 LEU A O 1
ATOM 1397 N N . ARG A 1 189 ? -4.457 -7.655 8.907 1.00 85.00 189 ARG A N 1
ATOM 1398 C CA . ARG A 1 189 ? -5.197 -8.935 8.928 1.00 85.00 189 ARG A CA 1
ATOM 1399 C C . ARG A 1 189 ? -6.702 -8.816 8.669 1.00 85.00 189 ARG A C 1
ATOM 1401 O O . ARG A 1 189 ? -7.265 -9.747 8.106 1.00 85.00 189 ARG A O 1
ATOM 1408 N N . ASP A 1 190 ? -7.356 -7.726 9.075 1.00 81.56 190 ASP A N 1
ATOM 1409 C CA . ASP A 1 190 ? -8.800 -7.519 8.873 1.00 81.56 190 ASP A CA 1
ATOM 1410 C C . ASP A 1 190 ? -9.060 -6.449 7.799 1.00 81.56 190 ASP A C 1
ATOM 1412 O O . ASP A 1 190 ? -9.205 -5.266 8.112 1.00 81.56 190 ASP A O 1
ATOM 1416 N N . PRO A 1 191 ? -9.162 -6.830 6.513 1.00 67.81 191 PRO A N 1
ATOM 1417 C CA . PRO A 1 191 ? -9.414 -5.860 5.454 1.00 67.81 191 PRO A CA 1
ATOM 1418 C C . PRO A 1 191 ? -10.848 -5.306 5.510 1.00 67.81 191 PRO A C 1
ATOM 1420 O O . PRO A 1 191 ? -11.185 -4.349 4.819 1.00 67.81 191 PRO A O 1
ATOM 1423 N N . GLY A 1 192 ? -11.710 -5.866 6.363 1.00 72.06 192 GLY A N 1
ATOM 1424 C CA . GLY A 1 192 ? -13.119 -5.527 6.466 1.00 72.06 192 GLY A CA 1
ATOM 1425 C C . GLY A 1 192 ? -13.430 -4.171 7.094 1.00 72.06 192 GLY A C 1
ATOM 1426 O O . GLY A 1 192 ? -14.602 -3.852 7.326 1.00 72.06 192 GLY A O 1
ATOM 1427 N N . CYS A 1 193 ? -12.413 -3.384 7.431 1.00 78.19 193 CYS A N 1
ATOM 1428 C CA . CYS A 1 193 ? -12.578 -1.977 7.775 1.00 78.19 193 CYS A CA 1
ATOM 1429 C C . CYS A 1 193 ? -12.465 -1.049 6.545 1.00 78.19 193 CYS A C 1
ATOM 1431 O O . CYS A 1 193 ? -12.815 0.130 6.651 1.00 78.19 193 CYS A O 1
ATOM 1433 N N . PHE A 1 194 ? -12.068 -1.577 5.378 1.00 74.81 194 PHE A N 1
ATOM 1434 C CA . PHE A 1 194 ? -12.062 -0.864 4.101 1.00 74.81 194 PHE A CA 1
ATOM 1435 C C . PHE A 1 194 ? -13.400 -1.034 3.366 1.00 74.81 194 PHE A C 1
ATOM 1437 O O . PHE A 1 194 ? -13.867 -2.161 3.178 1.00 74.81 194 PHE A O 1
ATOM 1444 N N . PRO A 1 195 ? -14.051 0.065 2.940 1.00 67.50 195 PRO A N 1
ATOM 1445 C CA . PRO A 1 195 ? -15.297 -0.028 2.190 1.00 67.50 195 PRO A CA 1
ATOM 1446 C C . PRO A 1 195 ? -15.097 -0.824 0.895 1.00 67.50 195 PRO A C 1
ATOM 1448 O O . PRO A 1 195 ? -14.151 -0.578 0.156 1.00 67.50 195 PRO A O 1
ATOM 1451 N N . GLY A 1 196 ? -16.001 -1.760 0.606 1.00 66.69 196 GLY A N 1
ATOM 1452 C CA . GLY A 1 196 ? -15.940 -2.581 -0.609 1.00 66.69 196 GLY A CA 1
ATOM 1453 C C . GLY A 1 196 ? -15.099 -3.855 -0.497 1.00 66.69 196 GLY A C 1
ATOM 1454 O O . GLY A 1 196 ? -15.151 -4.669 -1.416 1.00 66.69 196 GLY A O 1
ATOM 1455 N N . VAL A 1 197 ? -14.397 -4.083 0.621 1.00 68.06 197 VAL A N 1
ATOM 1456 C CA . VAL A 1 197 ? -13.776 -5.385 0.894 1.00 68.06 197 VAL A CA 1
ATOM 1457 C C . VAL A 1 197 ? -14.712 -6.214 1.777 1.00 68.06 197 VAL A C 1
ATOM 1459 O O . VAL A 1 197 ? -15.061 -5.773 2.879 1.00 68.06 197 VAL A O 1
ATOM 1462 N N . PRO A 1 198 ? -15.176 -7.392 1.322 1.00 62.16 198 PRO A N 1
ATOM 1463 C CA . PRO A 1 198 ? -16.016 -8.248 2.146 1.00 62.16 198 PRO A CA 1
ATOM 1464 C C . PRO A 1 198 ? -15.269 -8.658 3.417 1.00 62.16 198 PRO A C 1
ATOM 1466 O O . PRO A 1 198 ? -14.103 -9.052 3.378 1.00 62.16 198 PRO A O 1
ATOM 1469 N N . ARG A 1 199 ? -15.957 -8.579 4.561 1.00 62.19 199 ARG A N 1
ATOM 1470 C CA . ARG A 1 199 ? -15.427 -9.126 5.813 1.00 62.19 199 ARG A CA 1
ATOM 1471 C C . ARG A 1 199 ? -15.362 -10.646 5.697 1.00 62.19 199 ARG A C 1
ATOM 1473 O O . ARG A 1 199 ? -16.398 -11.244 5.392 1.00 62.19 199 ARG A O 1
ATOM 1480 N N . PRO A 1 200 ? -14.212 -11.280 5.981 1.00 55.47 200 PRO A N 1
ATOM 1481 C CA . PRO A 1 200 ? -14.204 -12.718 6.177 1.00 55.47 200 PRO A CA 1
ATOM 1482 C C . PRO A 1 200 ? -15.147 -13.063 7.347 1.00 55.47 200 PRO A C 1
ATOM 1484 O O . PRO A 1 200 ? -15.214 -12.302 8.323 1.00 55.47 200 PRO A O 1
ATOM 1487 N N . PRO A 1 201 ? -15.921 -14.158 7.255 1.00 52.84 201 PRO A N 1
ATOM 1488 C CA . PRO A 1 201 ? -16.741 -14.618 8.369 1.00 52.84 201 PRO A CA 1
ATOM 1489 C C . PRO A 1 201 ? -15.846 -14.885 9.591 1.00 52.84 201 PRO A C 1
ATOM 1491 O O . PRO A 1 201 ? -14.746 -15.419 9.448 1.00 52.84 201 PRO A O 1
ATOM 1494 N N . ARG A 1 202 ? -16.303 -14.437 10.767 1.00 54.94 202 ARG A N 1
ATOM 1495 C CA . ARG A 1 202 ? -15.602 -14.598 12.050 1.00 54.94 202 ARG A CA 1
ATOM 1496 C C . ARG A 1 202 ? -15.753 -16.000 12.616 1.00 54.94 202 ARG A C 1
ATOM 1498 O O . ARG A 1 202 ? -16.854 -16.567 12.443 1.00 54.94 202 ARG A O 1
#

Solvent-accessible surface area (backbone atoms only — not comparable to full-atom values): 12002 Å² total; per-residue (Å²): 137,88,88,81,87,87,84,82,86,85,86,77,88,82,93,86,84,87,79,68,70,77,64,58,66,67,55,69,77,59,74,88,72,83,92,80,85,78,76,67,68,65,59,47,52,68,50,47,56,59,49,53,64,64,45,44,65,37,54,52,50,51,51,50,32,59,74,69,67,55,56,62,86,67,43,50,64,53,38,54,47,46,49,52,55,44,52,51,51,51,51,54,51,51,49,55,54,43,34,73,78,33,83,57,43,60,52,36,50,44,28,49,50,31,46,52,34,26,51,48,56,33,50,52,50,25,65,72,39,58,78,94,44,30,75,68,30,40,57,59,27,52,71,67,47,47,62,44,69,94,66,65,70,76,75,52,73,73,67,24,34,47,58,59,36,50,49,54,30,50,54,37,40,76,72,69,40,54,48,61,59,25,44,45,48,40,75,72,68,38,62,50,42,37,57,73,41,78,61,77,86,129

Foldseek 3Di:
DDDDDDDDDDDDDDDDDDPPPVVPVVVVVPPVDDDDDDDPPPVCCVPVVVLCVLLVVLVVQVVVCVVVVNDCVVSVVVSVVSNVVSVVVVVVVVQVVVCVVPVLSVLVVLLVLLLVLQLVQLVVQLVPDDPVCSQVSLLVSLVPQAAFDPDARPPGDSRGDHPQLSVQLVVCVVVVHRSVVSSCCRSPPFSVSGHSDDGDDD